Protein AF-A0A0M3J6G2-F1 (afdb_monomer)

Mean predicted aligned error: 13.39 Å

Nearest PDB structures (foldseek):
  7sa9-assembly2_B  TM=8.205E-01  e=1.537E-04  Homo sapiens
  8gkl-assembly1_E  TM=8.372E-01  e=4.557E-04  Homo sapiens
  1ivz-assembly1_A  TM=8.139E-01  e=1.351E-03  Mus musculus
  8vm1-assembly1_A  TM=7.868E-01  e=1.061E-03  Homo sapiens
  2e7v-assembly1_A  TM=7.324E-01  e=1.620E-03  Mus musculus

pLDDT: mean 90.16, std 10.72, range [36.59, 97.94]

InterPro domains:
  IPR000082 SEA domain [PS50024] (1-118)
  IPR000082 SEA domain [PS50024] (168-247)
  IPR000082 SEA domain [SM00200] (1-116)
  IPR057353 TNF receptor-like domain [PF25314] (136-169)

Organism: Anisakis simplex (NCBI:txid6269)

Radius of gyration: 29.31 Å; Cα contacts (8 Å, |Δi|>4): 351; chains: 1; bounding box: 79×37×76 Å

Solvent-accessible surface area (backbone atoms only — not comparable to full-atom values): 14529 Å² total; per-residue (Å²): 92,60,48,48,35,35,26,49,81,84,42,76,35,66,66,54,72,53,46,66,33,83,85,30,72,68,24,46,53,50,49,54,32,47,49,56,6,47,54,55,42,44,56,72,34,94,62,18,88,38,54,73,50,68,48,77,79,49,47,44,57,33,40,82,81,39,76,84,42,85,58,9,36,28,35,34,32,51,75,44,56,80,53,95,71,62,66,55,62,51,49,50,46,47,52,50,49,29,53,76,49,78,26,23,35,50,87,43,51,31,30,40,45,94,65,54,75,79,53,44,92,68,61,73,79,80,71,71,49,47,84,14,60,96,46,55,19,40,60,92,32,51,31,37,59,50,91,58,49,40,61,38,50,51,92,65,32,44,46,76,44,96,93,40,53,46,37,82,59,88,86,80,90,76,94,73,89,77,60,55,61,87,93,43,73,59,74,89,52,75,56,49,55,32,82,86,32,67,67,20,47,51,51,48,54,52,48,34,50,52,50,53,62,51,40,62,76,41,97,52,36,89,76,63,54,77,66,80,87,90,77,59,74,59,71,78,64,56,68,69,64,74,80,82,86,84,132

Secondary structure (DSSP, 8-state):
-EEEEEEETTEEPB--GGGG-TTSHHHHHHHHHHHHHHHHHHTTSTTGGGEEEEEEEEEE-GGGT-TT--SBEEEEEEEEESS---HHHHHHHHHHHHHHTTTB-TTSSEEE-TTGGGG-TT------SEEETTEEE-GGGT-EEETTTEEEPPTTEE-SSTTS--EE-----------EETTEEP---GGGG-TTSHHHHHHHHHHHHHHHHHHTTSTTTTT-----------HHHHTTTTT----

Structure (mmCIF, N/CA/C/O backbone):
data_AF-A0A0M3J6G2-F1
#
_entry.id   AF-A0A0M3J6G2-F1
#
loop_
_atom_site.group_PDB
_atom_site.id
_atom_site.type_symbol
_atom_site.label_atom_id
_atom_site.label_alt_id
_atom_site.label_comp_id
_atom_site.label_asym_id
_atom_site.label_entity_id
_atom_site.label_seq_id
_atom_site.pdbx_PDB_ins_code
_atom_site.Cartn_x
_atom_site.Cartn_y
_atom_site.Cartn_z
_atom_site.occupancy
_atom_site.B_iso_or_equiv
_atom_site.auth_seq_id
_atom_site.auth_comp_id
_atom_site.auth_asym_id
_atom_site.auth_atom_id
_atom_site.pdbx_PDB_model_num
ATOM 1 N N . LEU A 1 1 ? -8.692 5.862 11.253 1.00 93.19 1 LEU A N 1
ATOM 2 C CA . LEU A 1 1 ? -8.013 4.555 11.397 1.00 93.19 1 LEU A CA 1
ATOM 3 C C . LEU A 1 1 ? -8.588 3.581 10.372 1.00 93.19 1 LEU A C 1
ATOM 5 O O . LEU A 1 1 ? -9.702 3.807 9.916 1.00 93.19 1 LEU A O 1
ATOM 9 N N . GLU A 1 2 ? -7.837 2.558 9.967 1.00 95.69 2 GLU A N 1
ATOM 10 C CA . GLU A 1 2 ? -8.284 1.566 8.975 1.00 95.69 2 GLU A CA 1
ATOM 11 C C . GLU A 1 2 ? -8.228 0.174 9.597 1.00 95.69 2 GLU A C 1
ATOM 13 O O . GLU A 1 2 ? -7.202 -0.188 10.157 1.00 95.69 2 GLU A O 1
ATOM 18 N N . ILE A 1 3 ? -9.302 -0.610 9.512 1.00 97.25 3 ILE A N 1
ATOM 19 C CA . ILE A 1 3 ? -9.356 -1.975 10.053 1.00 97.25 3 ILE A CA 1
ATOM 20 C C . ILE A 1 3 ? -9.912 -2.907 8.982 1.00 97.25 3 ILE A C 1
ATOM 22 O O . ILE A 1 3 ? -10.940 -2.626 8.365 1.00 97.25 3 ILE A O 1
ATOM 26 N N . ARG A 1 4 ? -9.245 -4.045 8.772 1.00 97.88 4 ARG A N 1
ATOM 27 C CA . ARG A 1 4 ? -9.731 -5.095 7.875 1.00 97.88 4 ARG A CA 1
ATOM 28 C C . ARG A 1 4 ? -10.528 -6.136 8.652 1.00 97.88 4 ARG A C 1
ATOM 30 O O . ARG A 1 4 ? -9.978 -6.808 9.521 1.00 97.88 4 ARG A O 1
ATOM 37 N N . VAL A 1 5 ? -11.799 -6.301 8.302 1.00 97.94 5 VAL A N 1
ATOM 38 C CA . VAL A 1 5 ? -12.711 -7.287 8.900 1.00 97.94 5 VAL A CA 1
ATOM 39 C C . VAL A 1 5 ? -12.868 -8.463 7.942 1.00 97.94 5 VAL A C 1
ATOM 41 O O . VAL A 1 5 ? -13.243 -8.267 6.790 1.00 97.94 5 VAL A O 1
ATOM 44 N N . THR A 1 6 ? -12.566 -9.682 8.381 1.00 97.62 6 THR A N 1
ATOM 45 C CA . THR A 1 6 ? -12.545 -10.882 7.525 1.00 97.62 6 THR A CA 1
ATOM 46 C C . THR A 1 6 ? -13.783 -11.750 7.656 1.00 97.62 6 THR A C 1
ATOM 48 O O . THR A 1 6 ? -14.090 -12.495 6.726 1.00 97.62 6 THR A O 1
ATOM 51 N N . GLU A 1 7 ? -14.498 -11.666 8.777 1.00 97.19 7 GLU A N 1
ATOM 52 C CA . GLU A 1 7 ? -15.665 -12.509 9.043 1.00 97.19 7 GLU A CA 1
ATOM 53 C C . GLU A 1 7 ? -16.763 -11.747 9.786 1.00 97.19 7 GLU A C 1
ATOM 55 O O . GLU A 1 7 ? -16.478 -10.864 10.602 1.00 97.19 7 GLU A O 1
ATOM 60 N N . ARG A 1 8 ? -18.011 -12.155 9.547 1.00 95.50 8 ARG A N 1
ATOM 61 C CA . ARG A 1 8 ? -19.207 -11.747 10.291 1.00 95.50 8 ARG A CA 1
ATOM 62 C C . ARG A 1 8 ? -19.962 -13.001 10.704 1.00 95.50 8 ARG A C 1
ATOM 64 O O . ARG A 1 8 ? -20.299 -13.804 9.847 1.00 95.50 8 ARG A O 1
ATOM 71 N N . ASP A 1 9 ? -20.232 -13.159 12.000 1.00 90.88 9 ASP A N 1
ATOM 72 C CA . ASP A 1 9 ? -21.010 -14.294 12.526 1.00 90.88 9 ASP A CA 1
ATOM 73 C C . ASP A 1 9 ? -20.404 -15.681 12.172 1.00 90.88 9 ASP A C 1
ATOM 75 O O . ASP A 1 9 ? -21.089 -16.695 12.208 1.00 90.88 9 ASP A O 1
ATOM 79 N N . GLY A 1 10 ? -19.095 -15.734 11.883 1.00 89.31 10 GLY A N 1
ATOM 80 C CA . GLY A 1 10 ? -18.381 -16.942 11.442 1.00 89.31 10 GLY A CA 1
ATOM 81 C C . GLY A 1 10 ? -18.326 -17.124 9.921 1.00 89.31 10 GLY A C 1
ATOM 82 O O . GLY A 1 10 ? -17.514 -17.910 9.433 1.00 89.31 10 GLY A O 1
ATOM 83 N N . ASP A 1 11 ? -19.110 -16.353 9.168 1.00 94.06 11 ASP A N 1
ATOM 84 C CA . ASP A 1 11 ? -19.088 -16.362 7.711 1.00 94.06 11 ASP A CA 1
ATOM 85 C C . ASP A 1 11 ? -18.004 -15.436 7.169 1.00 94.06 11 ASP A C 1
ATOM 87 O O . ASP A 1 11 ? -17.817 -14.304 7.625 1.00 94.06 11 ASP A O 1
ATOM 91 N N . LYS A 1 12 ? -17.295 -15.910 6.144 1.00 95.69 12 LYS A N 1
ATOM 92 C CA . LYS A 1 12 ? -16.250 -15.135 5.472 1.00 95.69 12 LYS A CA 1
ATOM 93 C C . LYS A 1 12 ? -16.866 -13.970 4.709 1.00 95.69 12 LYS A C 1
ATOM 95 O O . LYS A 1 12 ? -17.768 -14.154 3.896 1.00 95.69 12 LYS A O 1
ATOM 100 N N . LEU A 1 13 ? -16.310 -12.784 4.915 1.00 95.88 13 LEU A N 1
ATOM 101 C CA . LEU A 1 13 ? -16.694 -11.592 4.176 1.00 95.88 13 LEU A CA 1
ATOM 102 C C . LEU A 1 13 ? -15.900 -11.495 2.874 1.00 95.88 13 LEU A C 1
ATOM 104 O O . LEU A 1 13 ? -14.684 -11.702 2.840 1.00 95.88 13 LEU A O 1
ATOM 108 N N . ILE A 1 14 ? -16.596 -11.136 1.802 1.00 93.81 14 ILE A N 1
ATOM 109 C CA . ILE A 1 14 ? -16.014 -10.797 0.506 1.00 93.81 14 ILE A CA 1
ATOM 110 C C . ILE A 1 14 ? -16.595 -9.446 0.112 1.00 93.81 14 ILE A C 1
ATOM 112 O O . ILE A 1 14 ? -17.809 -9.251 0.169 1.00 93.81 14 ILE A O 1
ATOM 116 N N . TYR A 1 15 ? -15.729 -8.512 -0.271 1.00 94.19 15 TYR A N 1
ATOM 117 C CA . TYR A 1 15 ? -16.178 -7.208 -0.736 1.00 94.19 15 TYR A CA 1
ATOM 118 C C . TYR A 1 15 ? -17.066 -7.327 -1.983 1.00 94.19 15 TYR A C 1
ATOM 120 O O . TYR A 1 15 ? -16.746 -8.048 -2.930 1.00 94.19 15 TYR A O 1
ATOM 128 N N . SER A 1 16 ? -18.146 -6.554 -1.998 1.00 92.75 16 SER A N 1
ATOM 129 C CA . SER A 1 16 ? -19.057 -6.362 -3.123 1.00 92.75 16 SER A CA 1
ATOM 130 C C . SER A 1 16 ? -19.571 -4.918 -3.121 1.00 92.75 16 SER A C 1
ATOM 132 O O . SER A 1 16 ? -19.384 -4.182 -2.147 1.00 92.75 16 SER A O 1
ATOM 134 N N . SER A 1 17 ? -20.242 -4.507 -4.200 1.00 88.81 17 SER A N 1
ATOM 135 C CA . SER A 1 17 ? -20.830 -3.166 -4.321 1.00 88.81 17 SER A CA 1
ATOM 136 C C . SER A 1 17 ? -21.877 -2.852 -3.247 1.00 88.81 17 SER A C 1
ATOM 138 O O . SER A 1 17 ? -22.081 -1.679 -2.942 1.00 88.81 17 SER A O 1
ATOM 140 N N . ASP A 1 18 ? -22.489 -3.866 -2.625 1.00 90.38 18 ASP A N 1
ATOM 141 C CA . ASP A 1 18 ? -23.419 -3.682 -1.501 1.00 90.38 18 ASP A CA 1
ATOM 142 C C . ASP A 1 18 ? -22.764 -2.949 -0.328 1.00 90.38 18 ASP A C 1
ATOM 144 O O . ASP A 1 18 ? -23.422 -2.160 0.345 1.00 90.38 18 ASP A O 1
ATOM 148 N N . TYR A 1 19 ? -21.468 -3.169 -0.093 1.00 91.25 19 TYR A N 1
ATOM 149 C CA . TYR A 1 19 ? -20.713 -2.486 0.958 1.00 91.25 19 TYR A CA 1
ATOM 150 C C . TYR A 1 19 ? -20.196 -1.106 0.527 1.00 91.25 19 TYR A C 1
ATOM 152 O O . TYR A 1 19 ? -19.647 -0.378 1.344 1.00 91.25 19 TYR A O 1
ATOM 160 N N . GLY A 1 20 ? -20.362 -0.727 -0.741 1.00 84.69 20 GLY A N 1
ATOM 161 C CA . GLY A 1 20 ? -20.088 0.630 -1.220 1.00 84.69 20 GLY A CA 1
ATOM 162 C C . GLY A 1 20 ? -21.295 1.568 -1.124 1.00 84.69 20 GLY A C 1
ATOM 163 O O . GLY A 1 20 ? -21.151 2.760 -1.379 1.00 84.69 20 GLY A O 1
ATOM 164 N N . SER A 1 21 ? -22.479 1.047 -0.782 1.00 88.38 21 SER A N 1
ATOM 165 C CA . SER A 1 21 ? -23.733 1.802 -0.754 1.00 88.38 21 SER A CA 1
ATOM 166 C C . SER A 1 21 ? -24.253 1.955 0.680 1.00 88.38 21 SER A C 1
ATOM 168 O O . SER A 1 21 ? -24.691 0.959 1.261 1.00 88.38 21 SER A O 1
ATOM 170 N N . PRO A 1 22 ? -24.288 3.180 1.244 1.00 88.56 22 PRO A N 1
ATOM 171 C CA . PRO A 1 22 ? -24.757 3.419 2.612 1.00 88.56 22 PRO A CA 1
ATOM 172 C C . PRO A 1 22 ? -26.195 2.975 2.901 1.00 88.56 22 PRO A C 1
ATOM 174 O O . PRO A 1 22 ? -26.559 2.745 4.049 1.00 88.56 22 PRO A O 1
ATOM 177 N N . ASN A 1 23 ? -27.010 2.834 1.853 1.00 89.81 23 ASN A N 1
ATOM 178 C CA . ASN A 1 23 ? -28.415 2.442 1.953 1.00 89.81 23 ASN A CA 1
ATOM 179 C C . ASN A 1 23 ? -28.627 0.922 1.860 1.00 89.81 23 ASN A C 1
ATOM 181 O O . ASN A 1 23 ? -29.765 0.460 1.935 1.00 89.81 23 ASN A O 1
ATOM 185 N N . SER A 1 24 ? -27.569 0.133 1.640 1.00 94.06 24 SER A N 1
ATOM 186 C CA . SER A 1 24 ? -27.699 -1.321 1.551 1.00 94.06 24 SER A CA 1
ATOM 187 C C . SER A 1 24 ? -27.852 -1.932 2.951 1.00 94.06 24 SER A C 1
ATOM 189 O O . SER A 1 24 ? -27.119 -1.549 3.869 1.00 94.06 24 SER A O 1
ATOM 191 N N . PRO A 1 25 ? -28.741 -2.927 3.139 1.00 94.31 25 PRO A N 1
ATOM 192 C CA . PRO A 1 25 ? -28.883 -3.609 4.426 1.00 94.31 25 PRO A CA 1
ATOM 193 C C . PRO A 1 25 ? -27.568 -4.216 4.933 1.00 94.31 25 PRO A C 1
ATOM 195 O O . PRO A 1 25 ? -27.288 -4.183 6.128 1.00 94.31 25 PRO A O 1
ATOM 198 N N . ASN A 1 26 ? -26.735 -4.729 4.020 1.00 93.06 26 ASN A N 1
ATOM 199 C CA . ASN A 1 26 ? -25.431 -5.304 4.349 1.00 93.06 26 ASN A CA 1
ATOM 200 C C . ASN A 1 26 ? -24.444 -4.251 4.865 1.00 93.06 26 ASN A C 1
ATOM 202 O O . ASN A 1 26 ? -23.674 -4.538 5.781 1.00 93.06 26 ASN A O 1
ATOM 206 N N . TYR A 1 27 ? -24.466 -3.047 4.289 1.00 95.12 27 TYR A N 1
ATOM 207 C CA . TYR A 1 27 ? -23.651 -1.934 4.763 1.00 95.12 27 TYR A CA 1
ATOM 208 C C . TYR A 1 27 ? -24.094 -1.496 6.158 1.00 95.12 27 TYR A C 1
ATOM 210 O O . TYR A 1 27 ? -23.270 -1.447 7.066 1.00 95.12 27 TYR A O 1
ATOM 218 N N . VAL A 1 28 ? -25.394 -1.237 6.336 1.00 95.94 28 VAL A N 1
ATOM 219 C CA . VAL A 1 28 ? -25.959 -0.753 7.604 1.00 95.94 28 VAL A CA 1
ATOM 220 C C . VAL A 1 28 ? -25.667 -1.728 8.748 1.00 95.94 28 VAL A C 1
ATOM 222 O O . VAL A 1 28 ? -25.195 -1.304 9.799 1.00 95.94 28 VAL A O 1
ATOM 225 N N . ASP A 1 29 ? -25.869 -3.032 8.529 1.00 94.81 29 ASP A N 1
ATOM 226 C CA . ASP A 1 29 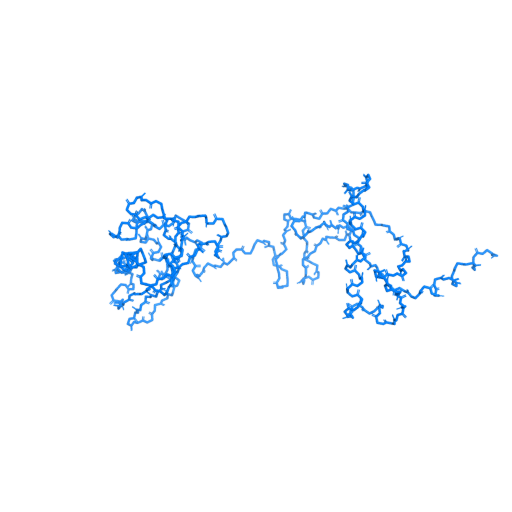? -25.583 -4.072 9.527 1.00 94.81 29 ASP A CA 1
ATOM 227 C C . ASP A 1 29 ? -24.092 -4.140 9.902 1.00 94.81 29 ASP A C 1
ATOM 229 O O . ASP A 1 29 ? -23.746 -4.185 11.084 1.00 94.81 29 ASP A O 1
ATOM 233 N N . ILE A 1 30 ? -23.189 -4.116 8.913 1.00 96.19 30 ILE A N 1
ATOM 234 C CA . ILE A 1 30 ? -21.746 -4.128 9.187 1.00 96.19 30 ILE A CA 1
ATOM 235 C C . ILE A 1 30 ? -21.319 -2.868 9.933 1.00 96.19 30 ILE A C 1
ATOM 237 O O . ILE A 1 30 ? -20.527 -2.979 10.867 1.00 96.19 30 ILE A O 1
ATOM 241 N N . VAL A 1 31 ? -21.822 -1.694 9.550 1.00 96.88 31 VAL A N 1
ATOM 242 C CA . VAL A 1 31 ? -21.483 -0.432 10.215 1.00 96.88 31 VAL A CA 1
ATOM 243 C C . VAL A 1 31 ? -21.960 -0.438 11.663 1.00 96.88 31 VAL A C 1
ATOM 245 O O . VAL A 1 31 ? -21.157 -0.143 12.542 1.00 96.88 31 VAL A O 1
ATOM 248 N N . ASP A 1 32 ? -23.201 -0.840 11.945 1.00 96.50 32 ASP A N 1
ATOM 249 C CA . ASP A 1 32 ? -23.718 -0.910 13.320 1.00 96.50 32 ASP A CA 1
ATOM 250 C C . ASP A 1 32 ? -22.873 -1.843 14.205 1.00 96.50 32 ASP A C 1
ATOM 252 O O . ASP A 1 32 ? -22.371 -1.442 15.263 1.00 96.50 32 ASP A O 1
ATOM 256 N N . LYS A 1 33 ? -22.612 -3.068 13.723 1.00 97.31 33 LYS A N 1
ATOM 257 C CA . LYS A 1 33 ? -21.753 -4.040 14.415 1.00 97.31 33 LYS A CA 1
ATOM 258 C C . LYS A 1 33 ? -20.342 -3.492 14.616 1.00 97.31 33 LYS A C 1
ATOM 260 O O . LYS A 1 33 ? -19.793 -3.606 15.713 1.00 97.31 33 LYS A O 1
ATOM 265 N N . PHE A 1 34 ? -19.756 -2.895 13.580 1.00 97.88 34 PHE A N 1
ATOM 266 C CA . PHE A 1 34 ? -18.404 -2.354 13.627 1.00 97.88 34 PHE A CA 1
ATOM 267 C C . PHE A 1 34 ? -18.288 -1.240 14.661 1.00 97.88 34 PHE A C 1
ATOM 269 O O . PHE A 1 34 ? -17.411 -1.316 15.517 1.00 97.88 34 PHE A O 1
ATOM 276 N N . LYS A 1 35 ? -19.197 -0.261 14.632 1.00 97.50 35 LYS A N 1
ATOM 277 C CA . LYS A 1 35 ? -19.222 0.864 15.574 1.00 97.50 35 LYS A CA 1
ATOM 278 C C . LYS A 1 35 ? -19.360 0.384 17.013 1.00 97.50 35 LYS A C 1
ATOM 280 O O . LYS A 1 35 ? -18.542 0.709 17.871 1.00 97.50 35 LYS A O 1
ATOM 285 N N . LYS A 1 36 ? -20.321 -0.511 17.269 1.00 96.69 36 LYS A N 1
ATOM 286 C CA . LYS A 1 36 ? -20.503 -1.118 18.594 1.00 96.69 36 LYS A CA 1
ATOM 287 C C . LYS A 1 36 ? -19.234 -1.824 19.082 1.00 96.69 36 LYS A C 1
ATOM 289 O O . LYS A 1 36 ? -18.792 -1.594 20.206 1.00 96.69 36 LYS A O 1
ATOM 294 N N . GLY A 1 37 ? -18.646 -2.674 18.242 1.00 97.00 37 GLY A N 1
ATOM 295 C CA . GLY A 1 37 ? -17.443 -3.428 18.585 1.00 97.00 37 GLY A CA 1
ATOM 296 C C . GLY A 1 37 ? -16.220 -2.539 18.803 1.00 97.00 37 GLY A C 1
ATOM 297 O O . GLY A 1 37 ? -15.483 -2.730 19.769 1.00 97.00 37 GLY A O 1
ATOM 298 N N . LEU A 1 38 ? -16.017 -1.552 17.930 1.00 97.38 38 LEU A N 1
ATOM 299 C CA . LEU A 1 38 ? -14.911 -0.607 18.017 1.00 97.38 38 LEU A CA 1
ATOM 300 C C . LEU A 1 38 ? -15.029 0.250 19.280 1.00 97.38 38 LEU A C 1
ATOM 302 O O . LEU A 1 38 ? -14.080 0.303 20.061 1.00 97.38 38 LEU A O 1
ATOM 306 N N . GLY A 1 39 ? -16.197 0.843 19.536 1.00 96.88 39 GLY A N 1
ATOM 307 C CA . GLY A 1 39 ? -16.438 1.646 20.731 1.00 96.88 39 GLY A CA 1
ATOM 308 C C . GLY A 1 39 ? -16.249 0.861 22.036 1.00 96.88 39 GLY A C 1
ATOM 309 O O . GLY A 1 39 ? -15.728 1.400 23.013 1.00 96.88 39 GLY A O 1
ATOM 310 N N . GLU A 1 40 ? -16.609 -0.427 22.072 1.00 96.38 40 GLU A N 1
ATOM 311 C CA . GLU A 1 40 ? -16.342 -1.311 23.218 1.00 96.38 40 GLU A CA 1
ATOM 312 C C . GLU A 1 40 ? -14.847 -1.537 23.473 1.00 96.38 40 GLU A C 1
ATOM 314 O O . GLU A 1 40 ? -14.436 -1.613 24.633 1.00 96.38 40 GLU A O 1
ATOM 319 N N . LEU A 1 41 ? -14.039 -1.668 22.418 1.00 96.69 41 LEU A N 1
ATOM 320 C CA . LEU A 1 41 ? -12.594 -1.845 22.554 1.00 96.69 41 LEU A CA 1
ATOM 321 C C . LEU A 1 41 ? -11.884 -0.532 22.886 1.00 96.69 41 LEU A C 1
ATOM 323 O O . LEU A 1 41 ? -11.009 -0.534 23.746 1.00 96.69 41 LEU A O 1
ATOM 327 N N . ILE A 1 42 ? -12.292 0.592 22.288 1.00 96.62 42 ILE A N 1
ATOM 328 C CA . ILE A 1 42 ? -11.729 1.915 22.604 1.00 96.62 42 ILE A CA 1
ATOM 329 C C . ILE A 1 42 ? -11.947 2.256 24.080 1.00 96.62 42 ILE A C 1
ATOM 331 O O . ILE A 1 42 ? -11.042 2.747 24.742 1.00 96.62 42 ILE A O 1
ATOM 335 N N . LYS A 1 43 ? -13.109 1.932 24.653 1.00 95.88 43 LYS A N 1
ATOM 336 C CA . LYS A 1 43 ? -13.368 2.150 26.088 1.00 95.88 43 LYS A CA 1
ATOM 337 C C . LYS A 1 43 ? -12.433 1.366 27.022 1.00 95.88 43 LYS A C 1
ATOM 339 O O . LYS A 1 43 ? -12.404 1.667 28.211 1.00 95.88 43 LYS A O 1
ATOM 344 N N . LYS A 1 44 ? -11.696 0.373 26.511 1.00 95.19 44 LYS A N 1
ATOM 345 C CA . LYS A 1 44 ? -10.711 -0.428 27.260 1.00 95.19 44 LYS A CA 1
ATOM 346 C C . LYS A 1 44 ? -9.272 0.072 27.099 1.00 95.19 44 LYS A C 1
ATOM 348 O O . LYS A 1 44 ? -8.382 -0.489 27.730 1.00 95.19 44 LYS A O 1
ATOM 353 N N . THR A 1 45 ? -9.036 1.086 26.269 1.00 95.25 45 THR A N 1
ATOM 354 C CA . THR A 1 45 ? -7.724 1.731 26.128 1.00 95.25 45 THR A CA 1
ATOM 355 C C . THR A 1 45 ? -7.553 2.828 27.179 1.00 95.25 45 THR A C 1
ATOM 357 O O . THR A 1 45 ? -8.520 3.267 27.811 1.00 95.25 45 THR A O 1
ATOM 360 N N . THR A 1 46 ? -6.329 3.318 27.354 1.00 95.12 46 THR A N 1
ATOM 361 C CA . THR A 1 46 ? -6.022 4.457 28.233 1.00 95.12 46 THR A CA 1
ATOM 362 C C . THR A 1 46 ? -6.760 5.728 27.807 1.00 95.12 46 THR A C 1
ATOM 364 O O . THR A 1 46 ? -7.123 6.549 28.647 1.00 95.12 46 THR A O 1
ATOM 367 N N . SER A 1 47 ? -7.064 5.854 26.512 1.00 94.50 47 SER A N 1
ATOM 368 C CA . SER A 1 47 ? -7.828 6.965 25.926 1.00 94.50 47 SER A CA 1
ATOM 369 C C . SER A 1 47 ? -9.351 6.810 26.059 1.00 94.50 47 SER A C 1
ATOM 371 O O . SER A 1 47 ? -10.097 7.745 25.756 1.00 94.50 47 SER A O 1
ATOM 373 N N . GLY A 1 48 ? -9.832 5.659 26.542 1.00 95.06 48 GLY A N 1
ATOM 374 C CA . GLY A 1 48 ? -11.252 5.348 26.720 1.00 95.06 48 GLY A CA 1
ATOM 375 C C . GLY A 1 48 ? -12.061 6.397 27.503 1.00 95.06 48 GLY A C 1
ATOM 376 O O . GLY A 1 48 ? -13.150 6.749 27.050 1.00 95.06 48 GLY A O 1
ATOM 377 N N . PRO A 1 49 ? -11.565 6.965 28.622 1.00 96.25 49 PRO A N 1
ATOM 378 C CA . PRO A 1 49 ? -12.274 8.014 29.364 1.00 96.25 49 PRO A CA 1
ATOM 379 C C . 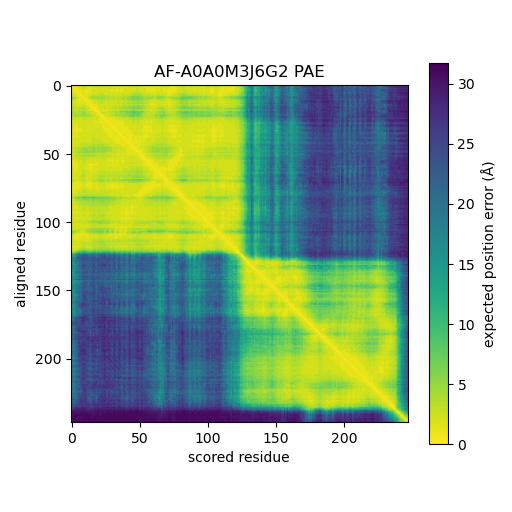PRO A 1 49 ? -12.519 9.310 28.571 1.00 96.25 49 PRO A C 1
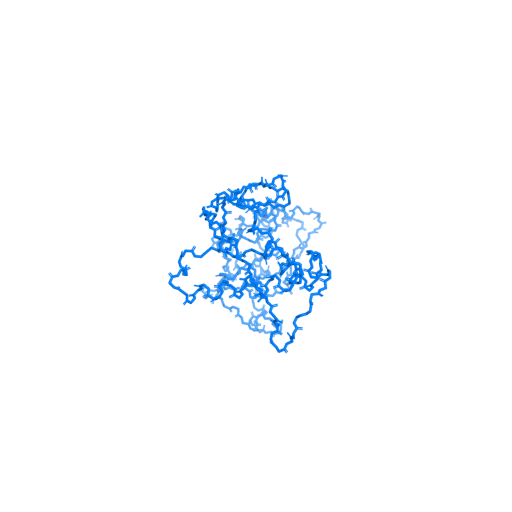ATOM 381 O O . PRO A 1 49 ? -13.479 10.032 28.851 1.00 96.25 49 PRO A O 1
ATOM 384 N N . SER A 1 50 ? -11.673 9.607 27.581 1.00 96.38 50 SER A N 1
ATOM 385 C CA . SER A 1 50 ? -11.813 10.777 26.707 1.00 96.38 50 SER A CA 1
ATOM 386 C C . SER A 1 50 ? -12.627 10.490 25.447 1.00 96.38 50 SER A C 1
ATOM 388 O O . SER A 1 50 ? -12.939 11.431 24.724 1.00 96.38 50 SER A O 1
ATOM 390 N N . PHE A 1 51 ? -12.980 9.234 25.168 1.00 97.19 51 PHE A N 1
ATOM 391 C CA . PHE A 1 51 ? -13.697 8.840 23.958 1.00 97.19 51 PHE A CA 1
ATOM 392 C C . PHE A 1 51 ? -15.117 9.427 23.904 1.00 97.19 51 PHE A C 1
ATOM 394 O O . PHE A 1 51 ? -15.860 9.394 24.888 1.00 97.19 51 PHE A O 1
ATOM 401 N N . VAL A 1 52 ? -15.492 9.970 22.745 1.00 96.62 52 VAL A N 1
ATOM 402 C CA . VAL A 1 52 ? -16.782 10.634 22.503 1.00 96.62 52 VAL A CA 1
ATOM 403 C C . VAL A 1 52 ? -17.649 9.806 21.567 1.00 96.62 52 VAL A C 1
ATOM 405 O O . VAL A 1 52 ? -18.762 9.433 21.934 1.00 96.62 52 VAL A O 1
ATOM 408 N N . ALA A 1 53 ? -17.149 9.539 20.364 1.00 95.88 53 ALA A N 1
ATOM 409 C CA . ALA A 1 53 ? -17.890 8.862 19.314 1.00 95.88 53 ALA A CA 1
ATOM 410 C C . ALA A 1 53 ? -16.933 8.223 18.310 1.00 95.88 53 ALA A C 1
ATOM 412 O O . ALA A 1 53 ? -15.797 8.663 18.148 1.00 95.88 53 ALA A O 1
ATOM 413 N N . ASP A 1 54 ? -17.417 7.200 17.622 1.00 96.25 54 ASP A N 1
ATOM 414 C CA . ASP A 1 54 ? -16.784 6.627 16.444 1.00 96.25 54 ASP A CA 1
ATOM 415 C C . ASP A 1 54 ? -17.738 6.715 15.252 1.00 96.25 54 ASP A C 1
ATOM 417 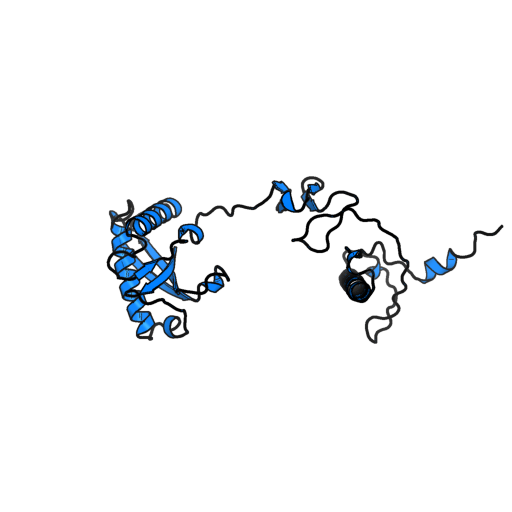O O . ASP A 1 54 ? -18.966 6.791 15.408 1.00 96.25 54 ASP A O 1
ATOM 421 N N . ASP A 1 55 ? -17.166 6.715 14.053 1.00 96.75 55 ASP A N 1
ATOM 422 C CA . ASP A 1 55 ? -17.950 6.612 12.833 1.00 96.75 55 ASP A CA 1
ATOM 423 C C . ASP A 1 55 ? -17.224 5.856 11.725 1.00 96.75 55 ASP A C 1
ATOM 425 O O . ASP A 1 55 ? -15.997 5.748 11.721 1.00 96.75 55 ASP A O 1
ATOM 429 N N . VAL A 1 56 ? -17.995 5.320 10.778 1.00 97.00 56 VAL A N 1
ATOM 430 C CA . VAL A 1 56 ? -17.460 4.662 9.582 1.00 97.00 56 VAL A CA 1
ATOM 431 C C . VAL A 1 56 ? -17.544 5.632 8.411 1.00 97.00 56 VAL A C 1
ATOM 433 O O . VAL A 1 56 ? -18.629 5.987 7.967 1.00 97.00 56 VAL A O 1
ATOM 436 N N . ASN A 1 57 ? -16.388 6.010 7.868 1.00 96.00 57 ASN A N 1
ATOM 437 C CA . ASN A 1 57 ? -16.301 6.916 6.725 1.00 96.00 57 ASN A CA 1
ATOM 438 C C . ASN A 1 57 ? -16.669 6.204 5.421 1.00 96.00 57 ASN A C 1
ATOM 440 O O . ASN A 1 57 ? -17.419 6.726 4.602 1.00 96.00 57 ASN A O 1
ATOM 444 N N . TYR A 1 58 ? -16.101 5.016 5.203 1.00 95.12 58 TYR A N 1
ATOM 445 C CA . TYR A 1 58 ? -16.386 4.181 4.038 1.00 95.12 58 TYR A CA 1
ATOM 446 C C . TYR A 1 58 ? -15.912 2.742 4.251 1.00 95.12 58 TYR A C 1
ATOM 448 O O . TYR A 1 58 ? -15.060 2.455 5.096 1.00 95.12 58 TYR A O 1
ATOM 456 N N . ILE A 1 59 ? -16.439 1.840 3.422 1.00 96.88 59 ILE A N 1
ATOM 457 C CA . ILE A 1 59 ? -15.994 0.451 3.312 1.00 96.88 59 ILE A CA 1
ATOM 458 C C . ILE A 1 59 ? -15.548 0.208 1.871 1.00 96.88 59 ILE A C 1
ATOM 460 O O . ILE A 1 59 ? -16.232 0.583 0.920 1.00 96.88 59 ILE A O 1
ATOM 464 N N . THR A 1 60 ? -14.388 -0.417 1.698 1.00 95.38 60 THR A N 1
ATOM 465 C CA . THR A 1 60 ? -13.793 -0.643 0.378 1.00 95.38 60 THR A CA 1
ATOM 466 C C . THR A 1 60 ? -13.105 -2.002 0.274 1.00 95.38 60 THR A C 1
ATOM 468 O O . THR A 1 60 ? -12.975 -2.746 1.252 1.00 95.38 60 THR A O 1
ATOM 471 N N . ASN A 1 61 ? -12.685 -2.347 -0.940 1.00 95.62 61 ASN A N 1
ATOM 472 C CA . ASN A 1 61 ? -12.000 -3.594 -1.236 1.00 95.62 61 ASN A CA 1
ATOM 473 C C . ASN A 1 61 ? -10.589 -3.594 -0.612 1.00 95.62 61 ASN A C 1
ATOM 475 O O . ASN A 1 61 ? -9.790 -2.728 -0.962 1.00 95.62 61 ASN A O 1
ATOM 479 N N . PRO A 1 62 ? -10.217 -4.577 0.230 1.00 95.88 62 PRO A N 1
ATOM 480 C CA . PRO A 1 62 ? -8.875 -4.663 0.816 1.00 95.88 62 PRO A CA 1
ATOM 481 C C . PRO A 1 62 ? -7.722 -4.660 -0.197 1.00 95.88 62 PRO A C 1
ATOM 483 O O . PRO A 1 62 ? -6.626 -4.194 0.123 1.00 95.88 62 PRO A O 1
ATOM 486 N N . LYS A 1 63 ? -7.973 -5.105 -1.436 1.00 92.62 63 LYS A N 1
ATOM 487 C CA . LYS A 1 63 ? -6.975 -5.123 -2.512 1.00 92.62 63 LYS A CA 1
ATOM 488 C C . LYS A 1 63 ? -6.419 -3.751 -2.872 1.00 92.62 63 LYS A C 1
ATOM 490 O O . LYS A 1 63 ? -5.323 -3.695 -3.420 1.00 92.62 63 LYS A O 1
ATOM 495 N N . ILE A 1 64 ? -7.127 -2.661 -2.555 1.00 88.69 64 ILE A N 1
ATOM 496 C CA . ILE A 1 64 ? -6.600 -1.307 -2.787 1.00 88.69 64 ILE A CA 1
ATOM 497 C C . ILE A 1 64 ? -5.388 -1.002 -1.902 1.00 88.69 64 ILE A C 1
ATOM 499 O O . ILE A 1 64 ? -4.563 -0.171 -2.261 1.00 88.69 64 ILE A O 1
ATOM 503 N N . LYS A 1 65 ? -5.304 -1.650 -0.732 1.00 88.19 65 LYS A N 1
ATOM 504 C CA . LYS A 1 65 ? -4.233 -1.444 0.245 1.00 88.19 65 LYS A CA 1
ATOM 505 C C . LYS A 1 65 ? -3.132 -2.481 0.074 1.00 88.19 65 LYS A C 1
ATOM 507 O O . LYS A 1 65 ? -1.956 -2.145 0.131 1.00 88.19 65 LYS A O 1
ATOM 512 N N . ASN A 1 66 ? -3.515 -3.735 -0.147 1.00 88.56 66 ASN A N 1
ATOM 513 C CA . ASN A 1 66 ? -2.591 -4.828 -0.407 1.00 88.56 66 ASN A CA 1
ATOM 514 C C . ASN A 1 66 ? -3.249 -5.816 -1.377 1.00 88.56 66 ASN A C 1
ATOM 516 O O . ASN A 1 66 ? -4.245 -6.454 -1.039 1.00 88.56 66 ASN A O 1
ATOM 520 N N . SER A 1 67 ? -2.680 -5.967 -2.575 1.00 89.69 67 SER A N 1
ATOM 521 C CA . SER A 1 67 ? -3.234 -6.797 -3.657 1.00 89.69 67 SER A CA 1
ATOM 522 C C . SER A 1 67 ? -3.402 -8.277 -3.289 1.00 89.69 67 SER A C 1
ATOM 524 O O . SER A 1 67 ? -4.214 -8.971 -3.905 1.00 89.69 67 SER A O 1
ATOM 526 N N . THR A 1 68 ? -2.679 -8.751 -2.269 1.00 92.06 68 THR A N 1
ATOM 527 C CA . THR A 1 68 ? -2.774 -10.124 -1.748 1.00 92.06 68 THR A CA 1
ATOM 528 C C . THR A 1 68 ? -3.986 -10.349 -0.841 1.00 92.06 68 THR A C 1
ATOM 530 O O . THR A 1 68 ? -4.363 -11.493 -0.596 1.00 92.06 68 THR A O 1
ATOM 533 N N . TRP A 1 69 ? -4.639 -9.286 -0.360 1.00 93.75 69 TRP A N 1
ATOM 534 C CA . TRP A 1 69 ? -5.824 -9.388 0.488 1.00 93.75 69 TRP A CA 1
ATOM 535 C C . TRP A 1 69 ? -7.073 -9.695 -0.340 1.00 93.75 69 TRP A C 1
ATOM 537 O O . TRP A 1 69 ? -7.806 -8.811 -0.773 1.00 93.75 69 TRP A O 1
ATOM 547 N N . ASP A 1 70 ? -7.327 -10.984 -0.549 1.00 91.88 70 ASP A N 1
ATOM 548 C CA . ASP A 1 70 ? -8.439 -11.510 -1.345 1.00 91.88 70 ASP A CA 1
ATOM 549 C C . ASP A 1 70 ? -9.788 -11.578 -0.608 1.00 91.88 70 ASP A C 1
ATOM 551 O O . ASP A 1 70 ? -10.815 -11.834 -1.237 1.00 91.88 70 ASP A O 1
ATOM 555 N N . LYS A 1 71 ? -9.790 -11.351 0.709 1.00 92.38 71 LYS A N 1
ATOM 556 C CA . LYS A 1 71 ? -10.945 -11.510 1.603 1.00 92.38 71 LYS A CA 1
ATOM 557 C C . LYS A 1 71 ? -11.097 -10.333 2.555 1.00 92.38 71 LYS A C 1
ATOM 559 O O . LYS A 1 71 ? -10.120 -9.668 2.921 1.00 92.38 71 LYS A O 1
ATOM 564 N N . GLY A 1 72 ? -12.327 -10.181 3.028 1.00 96.12 72 GLY A N 1
ATOM 565 C CA . GLY A 1 72 ? -12.731 -9.198 4.013 1.00 96.12 72 GLY A CA 1
ATOM 566 C C . GLY A 1 72 ? -13.186 -7.873 3.416 1.00 96.12 72 GLY A C 1
ATOM 567 O O . GLY A 1 72 ? -13.289 -7.698 2.201 1.00 96.12 72 GLY A O 1
ATOM 568 N N . LEU A 1 73 ? -13.445 -6.939 4.320 1.00 97.75 73 LEU A N 1
ATOM 569 C CA . LEU A 1 73 ? -13.833 -5.560 4.069 1.00 97.75 73 LEU A CA 1
ATOM 570 C C . LEU A 1 73 ? -12.787 -4.651 4.715 1.00 97.75 73 LEU A C 1
ATOM 572 O O . LEU A 1 73 ? -12.436 -4.859 5.878 1.00 97.75 73 LEU A O 1
ATOM 576 N N . LEU A 1 74 ? -12.279 -3.660 3.982 1.00 97.62 74 LEU A N 1
ATOM 577 C CA . LEU A 1 74 ? -11.417 -2.628 4.554 1.00 97.62 74 LEU A CA 1
ATOM 578 C C . LEU A 1 74 ? -12.302 -1.465 5.001 1.00 97.62 74 LEU A C 1
ATOM 580 O O . LEU A 1 74 ? -12.894 -0.781 4.166 1.00 97.62 74 LEU A O 1
ATOM 584 N N . VAL A 1 75 ? -12.415 -1.280 6.313 1.00 97.88 75 VAL A N 1
ATOM 585 C CA . VAL A 1 75 ? -13.263 -0.263 6.937 1.00 97.88 75 VAL A CA 1
ATOM 586 C C . VAL A 1 75 ? -12.396 0.921 7.340 1.00 97.88 75 VAL A C 1
ATOM 588 O O . VAL A 1 75 ? -11.450 0.772 8.117 1.00 97.88 75 VAL A O 1
ATOM 591 N N . ASN A 1 76 ? -12.722 2.100 6.821 1.00 97.25 76 ASN A N 1
ATOM 592 C CA . ASN A 1 76 ? -12.118 3.357 7.237 1.00 97.25 76 ASN A CA 1
ATOM 593 C C . ASN A 1 76 ? -13.040 4.039 8.252 1.00 97.25 76 ASN A C 1
ATOM 595 O O . ASN A 1 76 ? -14.221 4.235 7.974 1.00 97.25 76 ASN A O 1
ATOM 599 N N . ALA A 1 77 ? -12.504 4.389 9.419 1.00 97.00 77 ALA A N 1
ATOM 600 C CA . ALA A 1 77 ? -13.284 4.894 10.544 1.00 97.00 77 ALA A CA 1
ATOM 601 C C . ALA A 1 77 ? -12.598 6.059 11.269 1.00 97.00 77 ALA A C 1
ATOM 603 O O . ALA A 1 77 ? -11.369 6.204 11.226 1.00 97.00 77 ALA A O 1
ATOM 604 N N . THR A 1 78 ? -13.380 6.870 11.973 1.00 96.38 78 THR A N 1
ATOM 605 C CA . THR A 1 78 ? -12.915 7.900 12.910 1.00 96.38 78 THR A CA 1
ATOM 606 C C . THR A 1 78 ? -13.221 7.509 14.352 1.00 96.38 78 THR A C 1
ATOM 608 O O . THR A 1 78 ? -14.087 6.681 14.622 1.00 96.38 78 THR A O 1
ATOM 611 N N . ALA A 1 79 ? -12.463 8.094 15.276 1.00 96.38 79 ALA A N 1
ATOM 612 C CA . ALA A 1 79 ? -12.721 8.039 16.705 1.00 96.38 79 ALA A CA 1
ATOM 613 C C . ALA A 1 79 ? -12.390 9.417 17.283 1.00 96.38 79 ALA A C 1
ATOM 615 O O . ALA A 1 79 ? -11.261 9.890 17.137 1.00 96.38 79 ALA A O 1
ATOM 616 N N . ASP A 1 80 ? -13.380 10.046 17.903 1.00 96.06 80 ASP A N 1
ATOM 617 C CA . ASP A 1 80 ? -13.297 11.393 18.448 1.00 96.06 80 ASP A CA 1
ATOM 618 C C . ASP A 1 80 ? -13.060 11.344 19.957 1.00 96.06 80 ASP A C 1
ATOM 620 O O . ASP A 1 80 ? -13.682 10.562 20.683 1.00 96.06 80 ASP A O 1
ATOM 624 N N . PHE A 1 81 ? -12.170 12.212 20.438 1.00 97.19 81 PHE A N 1
ATOM 625 C CA . PHE A 1 81 ? -11.766 12.283 21.840 1.00 97.19 81 PHE A CA 1
ATOM 626 C C . PHE A 1 81 ? -11.850 13.723 22.358 1.00 97.19 81 PHE A C 1
ATOM 628 O O . PHE A 1 81 ? -11.594 14.677 21.628 1.00 97.19 81 PHE A O 1
ATOM 635 N N . LYS A 1 82 ? -12.182 13.890 23.643 1.00 96.44 82 LYS A N 1
ATOM 636 C CA . LYS A 1 82 ? -12.257 15.197 24.324 1.00 96.44 82 LYS A CA 1
ATOM 637 C C . LYS A 1 82 ? -10.895 15.866 24.500 1.00 96.44 82 LYS A C 1
ATOM 639 O O . LYS A 1 82 ? -10.825 17.081 24.649 1.00 96.44 82 LYS A O 1
ATOM 644 N N . SER A 1 83 ? -9.832 15.071 24.541 1.00 93.12 83 SER A N 1
ATOM 645 C CA . SER A 1 83 ? -8.452 15.516 24.708 1.00 93.12 83 SER A CA 1
ATOM 646 C C . SER A 1 83 ? -7.597 14.996 23.555 1.00 93.12 83 SER A C 1
ATOM 648 O O . SER A 1 83 ? -7.947 13.967 22.973 1.00 93.12 83 SER A O 1
ATOM 650 N N . PRO A 1 84 ? -6.467 15.652 23.237 1.00 94.12 84 PRO A N 1
ATOM 651 C CA . PRO A 1 84 ? -5.494 15.106 22.300 1.00 94.12 84 PRO A CA 1
ATOM 652 C C . PRO A 1 84 ? -5.076 13.688 22.702 1.00 94.12 84 PRO A C 1
ATOM 654 O O . PRO A 1 84 ? -4.857 13.415 23.882 1.00 94.12 84 PRO A O 1
ATOM 657 N N . VAL A 1 85 ? -4.971 12.808 21.712 1.00 94.56 85 VAL A N 1
ATOM 658 C CA . VAL A 1 85 ? -4.557 11.411 21.864 1.00 94.56 85 VAL A CA 1
ATOM 659 C C . VAL A 1 85 ? -3.372 11.169 20.937 1.00 94.56 85 VAL A C 1
ATOM 661 O O . VAL A 1 85 ? -3.423 11.551 19.763 1.00 94.56 85 VAL A O 1
ATOM 664 N N . ASP A 1 86 ? -2.310 10.540 21.444 1.00 94.19 86 ASP A N 1
ATOM 665 C CA . ASP A 1 86 ? -1.219 10.080 20.589 1.00 94.19 86 ASP A CA 1
ATOM 666 C C . ASP A 1 86 ? -1.728 8.948 19.693 1.00 94.19 86 ASP A C 1
ATOM 668 O O . ASP A 1 86 ? -2.157 7.889 20.150 1.00 94.19 86 ASP A O 1
ATOM 672 N N . LYS A 1 87 ? -1.707 9.194 18.383 1.00 92.62 87 LYS A N 1
ATOM 673 C CA . LYS A 1 87 ? -2.264 8.279 17.385 1.00 92.62 87 LYS A CA 1
ATOM 674 C C . LYS A 1 87 ? -1.574 6.911 17.396 1.00 92.62 87 LYS A C 1
ATOM 676 O O . LYS A 1 87 ? -2.235 5.910 17.120 1.00 92.62 87 LYS A O 1
ATOM 681 N N . CYS A 1 88 ? -0.270 6.872 17.653 1.00 93.19 88 CYS A N 1
ATOM 682 C CA . CYS A 1 88 ? 0.534 5.658 17.581 1.00 93.19 88 CYS A CA 1
ATOM 683 C C . CYS A 1 88 ? 0.340 4.800 18.829 1.00 93.19 88 CYS A C 1
ATOM 685 O O . CYS A 1 88 ? 0.120 3.595 18.717 1.00 93.19 88 CYS A O 1
ATOM 687 N N . GLU A 1 89 ? 0.361 5.424 20.005 1.00 93.81 89 GLU A N 1
ATOM 688 C CA . GLU A 1 89 ? 0.057 4.774 21.279 1.00 93.81 89 GLU A CA 1
ATOM 689 C C . GLU A 1 89 ? -1.376 4.234 21.281 1.00 93.81 89 GLU A C 1
ATOM 691 O O . GLU A 1 89 ? -1.592 3.052 21.548 1.00 93.81 89 GLU A O 1
ATOM 696 N N . PHE A 1 90 ? -2.343 5.049 20.849 1.00 95.56 90 PHE A N 1
ATOM 697 C CA . PHE A 1 90 ? -3.734 4.625 20.724 1.00 95.56 90 PHE A CA 1
ATOM 698 C C . PHE A 1 90 ? -3.908 3.442 19.770 1.00 95.56 90 PHE A C 1
ATOM 700 O O . PHE A 1 90 ? -4.608 2.483 20.099 1.00 95.56 90 PHE A O 1
ATOM 707 N N . TRP A 1 91 ? -3.280 3.487 18.590 1.00 96.00 91 TRP A N 1
ATOM 708 C CA . TRP A 1 91 ? -3.349 2.376 17.646 1.00 96.00 91 TRP A CA 1
ATOM 709 C C . TRP A 1 91 ? -2.751 1.099 18.236 1.00 96.00 91 TRP A C 1
ATOM 711 O O . TRP A 1 91 ? -3.356 0.030 18.125 1.00 96.00 91 TRP A O 1
ATOM 721 N N . LYS A 1 92 ? -1.591 1.210 18.890 1.00 95.12 92 LYS A N 1
ATOM 722 C CA . LYS A 1 92 ? -0.930 0.086 19.549 1.00 95.12 92 LYS A CA 1
ATOM 723 C C . LYS A 1 92 ? -1.854 -0.551 20.585 1.00 95.12 92 LYS A C 1
ATOM 725 O O . LYS A 1 92 ? -2.140 -1.742 20.469 1.00 95.12 92 LYS A O 1
ATOM 730 N N . GLU A 1 93 ? -2.392 0.231 21.517 1.00 95.94 93 GLU A N 1
ATOM 731 C CA . GLU A 1 93 ? -3.312 -0.274 22.540 1.00 95.94 93 GLU A CA 1
ATOM 732 C C . GLU A 1 93 ? -4.574 -0.893 21.931 1.00 95.94 93 GLU A C 1
ATOM 734 O O . GLU A 1 93 ? -4.988 -1.980 22.331 1.00 95.94 93 GLU A O 1
ATOM 739 N N . LEU A 1 94 ? -5.175 -0.248 20.928 1.00 96.50 94 LEU A N 1
ATOM 740 C CA . LEU A 1 94 ? -6.348 -0.782 20.238 1.00 96.50 94 LEU A CA 1
ATOM 741 C C . LEU A 1 94 ? -6.041 -2.127 19.563 1.00 96.50 94 LEU A C 1
ATOM 743 O O . LEU A 1 94 ? -6.832 -3.066 19.665 1.00 96.50 94 LEU A O 1
ATOM 747 N N . SER A 1 95 ? -4.891 -2.241 18.896 1.00 95.75 95 SER A N 1
ATOM 748 C CA . SER A 1 95 ? -4.459 -3.481 18.247 1.00 95.75 95 SER A CA 1
ATOM 749 C C . SER A 1 95 ? -4.215 -4.604 19.264 1.00 95.75 95 SER A C 1
ATOM 751 O O . SER A 1 95 ? -4.597 -5.750 19.020 1.00 95.75 95 SER A O 1
ATOM 753 N N . GLU A 1 96 ? -3.661 -4.280 20.436 1.00 95.38 96 GLU A N 1
ATOM 754 C CA . GLU A 1 96 ? -3.469 -5.213 21.549 1.00 95.38 96 GLU A CA 1
ATOM 755 C C . GLU A 1 96 ? -4.813 -5.657 22.141 1.00 95.38 96 GLU A C 1
ATOM 757 O O . GLU A 1 96 ? -5.017 -6.853 22.371 1.00 95.38 96 GLU A O 1
ATOM 762 N N . GLN A 1 97 ? -5.773 -4.736 22.297 1.00 95.50 97 GLN A N 1
ATOM 763 C CA . GLN A 1 97 ? -7.141 -5.077 22.689 1.00 95.50 97 GLN A CA 1
ATOM 764 C C . GLN A 1 97 ? -7.772 -6.043 21.678 1.00 95.50 97 GLN A C 1
ATOM 766 O O . GLN A 1 97 ? -8.254 -7.098 22.078 1.00 95.50 97 GLN A O 1
ATOM 771 N N . ILE A 1 98 ? -7.695 -5.774 20.373 1.00 96.50 98 ILE A N 1
ATOM 772 C CA . ILE A 1 98 ? -8.232 -6.677 19.336 1.00 96.50 98 ILE A CA 1
ATOM 773 C C . ILE A 1 98 ? -7.596 -8.074 19.432 1.00 96.50 98 ILE A C 1
ATOM 775 O O . ILE A 1 98 ? -8.307 -9.083 19.441 1.00 96.50 98 ILE A O 1
ATOM 779 N N . LYS A 1 99 ? -6.266 -8.149 19.552 1.00 95.38 99 LYS A N 1
ATOM 780 C CA . LYS A 1 99 ? -5.532 -9.421 19.653 1.00 95.38 99 LYS A CA 1
ATOM 781 C C . LYS A 1 99 ? -5.899 -10.200 20.916 1.00 95.38 99 LYS A C 1
ATOM 783 O O . LYS A 1 99 ? -6.125 -11.407 20.835 1.00 95.38 99 LYS A O 1
ATOM 788 N N . SER A 1 100 ? -6.028 -9.525 22.060 1.00 93.94 100 SER A N 1
ATOM 789 C CA . SER A 1 100 ? -6.431 -10.166 23.322 1.00 93.94 100 SER A CA 1
ATOM 790 C C . SER A 1 100 ? -7.848 -10.755 23.268 1.00 93.94 100 SER A C 1
ATOM 792 O O . SER A 1 100 ? -8.128 -11.749 23.933 1.00 93.94 100 SER A O 1
ATOM 794 N N . TYR A 1 101 ? -8.712 -10.227 22.395 1.00 92.38 101 TYR A N 1
ATOM 795 C CA . TYR A 1 101 ? -10.050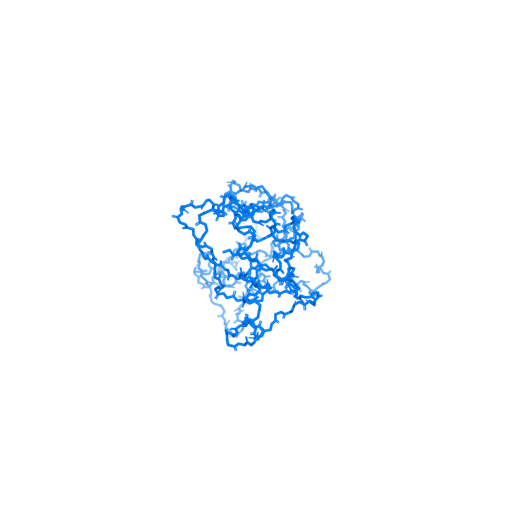 -10.755 22.112 1.00 92.38 101 TYR A CA 1
ATOM 796 C C . TYR A 1 101 ? -10.051 -11.795 20.980 1.00 92.38 101 TYR A C 1
ATOM 798 O O . TYR A 1 101 ? -11.064 -11.985 20.310 1.00 92.38 101 TYR A O 1
ATOM 806 N N . SER A 1 102 ? -8.932 -12.493 20.742 1.00 93.62 102 SER A N 1
ATOM 807 C CA . SER A 1 102 ? -8.798 -13.483 19.657 1.00 93.62 102 SER A CA 1
ATOM 808 C C . SER A 1 102 ? -9.183 -12.907 18.287 1.00 93.62 102 SER A C 1
ATOM 810 O O . SER A 1 102 ? -9.866 -13.550 17.489 1.00 93.62 102 SER A O 1
ATOM 812 N N . ASN A 1 103 ? -8.778 -11.660 18.039 1.00 96.00 103 ASN A N 1
ATOM 813 C CA . ASN A 1 103 ? -9.131 -10.860 16.868 1.00 96.00 103 ASN A CA 1
ATOM 814 C C . ASN A 1 103 ? -10.635 -10.590 16.699 1.00 96.00 103 ASN A C 1
ATOM 816 O O . ASN A 1 103 ? -11.073 -10.223 15.612 1.00 96.00 103 ASN A O 1
ATOM 820 N N . LYS A 1 104 ? -11.458 -10.740 17.740 1.00 96.31 104 LYS A N 1
ATOM 821 C CA . LYS A 1 104 ? -12.854 -10.289 17.708 1.00 96.31 104 LYS A CA 1
ATOM 822 C C . LYS A 1 104 ? -12.929 -8.788 17.967 1.00 96.31 104 LYS A C 1
ATOM 824 O O . LYS A 1 104 ? -12.281 -8.263 18.872 1.00 96.31 104 LYS A O 1
ATOM 829 N N . LEU A 1 105 ? -13.754 -8.092 17.189 1.00 96.38 105 LEU A N 1
ATOM 830 C CA . LEU A 1 105 ? -14.011 -6.668 17.381 1.00 96.38 105 LEU A CA 1
ATOM 831 C C . LEU A 1 105 ? -15.046 -6.477 18.502 1.00 96.38 105 LEU A C 1
ATOM 833 O O . LEU A 1 105 ? -16.245 -6.348 18.249 1.00 96.38 105 LEU A O 1
ATOM 837 N N . GLY A 1 106 ? -14.594 -6.539 19.753 1.00 91.81 106 GLY A N 1
ATOM 838 C CA . GLY A 1 106 ? -15.473 -6.496 20.924 1.00 91.81 106 GLY A CA 1
ATOM 839 C C . GLY A 1 106 ? -16.503 -7.631 20.909 1.00 91.81 106 GLY A C 1
ATOM 840 O O . GLY A 1 106 ? -16.192 -8.769 20.555 1.00 91.81 106 GLY A O 1
ATOM 841 N N . SER A 1 107 ? -17.747 -7.322 21.270 1.00 92.25 107 SER A N 1
ATOM 842 C CA . SER A 1 107 ? -18.874 -8.264 21.263 1.00 92.25 107 SER A CA 1
ATOM 843 C C . SER A 1 107 ? -19.597 -8.376 19.909 1.00 92.25 107 SER A C 1
ATOM 845 O O . SER A 1 107 ? -20.537 -9.160 19.773 1.00 92.25 107 SER A O 1
ATOM 847 N N . SER A 1 108 ? -19.163 -7.631 18.884 1.00 90.56 108 SER A N 1
ATOM 848 C CA . SER A 1 108 ? -19.892 -7.425 17.615 1.00 90.56 108 SER A CA 1
ATOM 849 C C . SER A 1 108 ? -20.005 -8.641 16.684 1.00 90.56 108 SER A C 1
ATOM 851 O O . SER A 1 108 ? -20.596 -8.543 15.608 1.00 90.56 108 SER A O 1
ATOM 853 N N . LYS A 1 109 ? -19.433 -9.788 17.071 1.00 93.38 109 LYS A N 1
ATOM 854 C CA . LYS A 1 109 ? -19.289 -10.998 16.241 1.00 93.38 109 LYS A CA 1
ATOM 855 C C . LYS A 1 109 ? -18.536 -10.781 14.916 1.00 93.38 109 LYS A C 1
ATOM 857 O O . LYS A 1 109 ? -18.574 -11.653 14.047 1.00 93.38 109 LYS A O 1
ATOM 862 N N . LEU A 1 110 ? -17.829 -9.661 14.771 1.00 97.69 110 LEU A N 1
ATOM 863 C CA . LEU A 1 110 ? -16.905 -9.415 13.668 1.00 97.69 110 LEU A CA 1
ATOM 864 C C . LEU A 1 110 ? -15.506 -9.932 14.023 1.00 97.69 110 LEU A C 1
ATOM 866 O O . LEU A 1 110 ? -15.043 -9.750 15.153 1.00 97.69 110 LEU A O 1
ATOM 870 N N . THR A 1 111 ? -14.831 -10.559 13.059 1.00 97.88 111 THR A N 1
ATOM 871 C CA . THR A 1 111 ? -13.422 -10.966 13.183 1.00 97.88 111 THR A CA 1
ATOM 872 C C . THR A 1 111 ? -12.545 -10.010 12.378 1.00 97.88 111 THR A C 1
ATOM 874 O O . THR A 1 111 ? -12.763 -9.813 11.182 1.00 97.88 111 THR A O 1
ATOM 877 N N . VAL A 1 112 ? -11.546 -9.426 13.027 1.00 97.81 112 VAL A N 1
ATOM 878 C CA . VAL A 1 112 ? -10.489 -8.614 12.424 1.00 97.81 112 VAL A CA 1
ATOM 879 C C . VAL A 1 112 ? -9.405 -9.529 11.855 1.00 97.81 112 VAL A C 1
ATOM 881 O O . VAL A 1 112 ? -9.121 -10.596 12.397 1.00 97.81 112 VAL A O 1
ATOM 884 N N . ALA A 1 113 ? -8.786 -9.117 10.753 1.00 97.06 113 ALA A N 1
ATOM 885 C CA . ALA A 1 113 ? -7.678 -9.856 10.172 1.00 97.06 113 ALA A CA 1
ATOM 886 C C . ALA A 1 113 ? -6.490 -9.956 11.149 1.00 97.06 113 ALA A C 1
ATOM 888 O O . ALA A 1 113 ? -6.128 -8.982 11.807 1.00 97.06 113 ALA A O 1
ATOM 889 N N . SER A 1 114 ? -5.839 -11.121 11.207 1.00 94.56 114 SER A N 1
ATOM 890 C CA . SER A 1 114 ? -4.690 -11.356 12.096 1.00 94.56 114 SER A CA 1
ATOM 891 C C . SER A 1 114 ? -3.455 -10.522 11.742 1.00 94.56 114 SER A C 1
ATOM 893 O O . SER A 1 114 ? -2.551 -10.380 12.556 1.00 94.56 114 SER A O 1
ATOM 895 N N . ASP A 1 115 ? -3.404 -9.977 10.528 1.00 93.12 115 ASP A N 1
ATOM 896 C CA . ASP A 1 115 ? -2.340 -9.112 10.025 1.00 93.12 115 ASP A CA 1
ATOM 897 C C . ASP A 1 115 ? -2.646 -7.614 10.210 1.00 93.12 115 ASP A C 1
ATOM 899 O O . ASP A 1 115 ? -2.155 -6.785 9.444 1.00 93.12 115 ASP A O 1
ATOM 903 N N . ILE A 1 116 ? -3.422 -7.259 11.245 1.00 93.56 116 ILE A N 1
ATOM 904 C CA . ILE A 1 116 ? -3.756 -5.870 11.610 1.00 93.56 116 ILE A CA 1
ATOM 905 C C . ILE A 1 116 ? -2.526 -4.956 11.734 1.00 93.56 116 ILE A C 1
ATOM 907 O O . ILE A 1 116 ? -2.618 -3.774 11.423 1.00 93.56 116 ILE A O 1
ATOM 911 N N . ASP A 1 117 ? -1.358 -5.492 12.092 1.00 91.31 117 ASP A N 1
ATOM 912 C CA . ASP A 1 117 ? -0.108 -4.723 12.185 1.00 91.31 117 ASP A CA 1
ATOM 913 C C . ASP A 1 117 ? 0.328 -4.120 10.836 1.00 91.31 117 ASP A C 1
ATOM 915 O O . ASP A 1 117 ? 1.047 -3.125 10.793 1.00 91.31 117 ASP A O 1
ATOM 919 N N . GLN A 1 118 ? -0.137 -4.671 9.707 1.00 91.50 118 GLN A N 1
ATOM 920 C CA . GLN A 1 118 ? 0.102 -4.077 8.388 1.00 91.50 118 GLN A CA 1
ATOM 921 C C . GLN A 1 118 ? -0.666 -2.763 8.173 1.00 91.50 118 GLN A C 1
ATOM 923 O O . GLN A 1 118 ? -0.318 -2.009 7.266 1.00 91.50 118 GLN A O 1
ATOM 928 N N . LEU A 1 119 ? -1.698 -2.499 8.980 1.00 93.44 119 LEU A N 1
ATOM 929 C CA . LEU A 1 119 ? -2.507 -1.279 8.952 1.00 93.44 119 LEU A CA 1
ATOM 930 C C . LEU A 1 119 ? -2.049 -0.236 9.979 1.00 93.44 119 LEU A C 1
ATOM 932 O O . LEU A 1 119 ? -2.702 0.799 10.106 1.00 93.44 119 LEU A O 1
ATOM 936 N N . ASP A 1 120 ? -0.940 -0.482 10.686 1.00 92.25 120 ASP A N 1
ATOM 937 C CA . ASP A 1 120 ? -0.406 0.467 11.658 1.00 92.25 120 ASP A CA 1
ATOM 938 C C . ASP A 1 120 ? -0.076 1.814 10.988 1.00 92.25 120 ASP A C 1
ATOM 940 O O . ASP A 1 120 ? 0.813 1.886 10.134 1.00 92.25 120 ASP A O 1
ATOM 944 N N . PRO A 1 121 ? -0.784 2.903 11.358 1.00 88.19 121 PRO A N 1
ATOM 945 C CA . PRO A 1 121 ? -0.595 4.213 10.755 1.00 88.19 121 PRO A CA 1
ATOM 946 C C . PRO A 1 121 ? 0.750 4.853 11.110 1.00 88.19 121 PRO A C 1
ATOM 948 O O . PRO A 1 121 ? 1.083 5.894 10.543 1.00 88.19 121 PRO A O 1
ATOM 951 N N . CYS A 1 122 ? 1.472 4.281 12.070 1.00 88.19 122 CYS A N 1
ATOM 952 C CA . CYS A 1 122 ? 2.783 4.707 12.529 1.00 88.19 122 CYS A CA 1
ATOM 953 C C . CYS A 1 122 ? 3.876 3.692 12.193 1.00 88.19 122 CYS A C 1
ATOM 955 O O . CYS A 1 122 ? 5.028 3.875 12.605 1.00 88.19 122 CYS A O 1
ATOM 957 N N . ARG A 1 123 ? 3.547 2.651 11.414 1.00 81.56 123 ARG A N 1
ATOM 958 C CA . ARG A 1 123 ? 4.537 1.726 10.877 1.00 81.56 123 ARG A CA 1
ATOM 959 C C . ARG A 1 123 ? 5.557 2.524 10.078 1.00 81.56 123 ARG A C 1
ATOM 961 O O . ARG A 1 123 ? 5.243 3.094 9.036 1.00 81.56 123 ARG A O 1
ATOM 968 N N . LYS A 1 124 ? 6.798 2.545 10.559 1.00 70.62 124 LYS A N 1
ATOM 969 C CA . LYS A 1 124 ? 7.925 2.983 9.740 1.00 70.62 124 LYS A CA 1
ATOM 970 C C . LYS A 1 124 ? 8.076 1.933 8.651 1.00 70.62 124 LYS A C 1
ATOM 972 O O . LYS A 1 124 ? 8.235 0.756 8.975 1.00 70.62 124 LYS A O 1
ATOM 977 N N . GLU A 1 125 ? 7.941 2.327 7.388 1.00 62.66 125 GLU A N 1
ATOM 978 C CA . GLU A 1 125 ? 8.227 1.419 6.284 1.00 62.66 125 GLU A CA 1
ATOM 979 C C . GLU A 1 125 ? 9.635 0.861 6.498 1.00 62.66 125 GLU A C 1
ATOM 981 O O . GLU A 1 125 ? 10.617 1.603 6.560 1.00 62.66 125 GLU A O 1
ATOM 986 N N . GLU A 1 126 ? 9.732 -0.453 6.698 1.00 58.84 126 GLU A N 1
ATOM 987 C CA . GLU A 1 126 ? 11.020 -1.128 6.702 1.00 58.84 126 GLU A CA 1
ATOM 988 C C . GLU A 1 126 ? 11.524 -1.101 5.266 1.00 58.84 126 GLU A C 1
ATOM 990 O O . GLU A 1 126 ? 11.234 -1.984 4.455 1.00 58.84 126 GLU A O 1
ATOM 995 N N . HIS A 1 127 ? 12.236 -0.034 4.924 1.00 63.19 127 HIS A N 1
ATOM 996 C CA . HIS A 1 127 ? 12.939 0.032 3.664 1.00 63.19 127 HIS A CA 1
ATOM 997 C C . HIS A 1 127 ? 14.012 -1.054 3.682 1.00 63.19 127 HIS A C 1
ATOM 999 O O . HIS A 1 127 ? 14.996 -0.980 4.421 1.00 63.19 127 HIS A O 1
ATOM 1005 N N . LYS A 1 128 ? 13.790 -2.104 2.890 1.00 69.56 128 LYS A N 1
ATOM 1006 C CA . LYS A 1 128 ? 14.796 -3.135 2.665 1.00 69.56 128 LYS A CA 1
ATOM 1007 C C . LYS A 1 128 ? 15.976 -2.500 1.941 1.00 69.56 128 LYS A C 1
ATOM 1009 O O . LYS A 1 128 ? 15.798 -1.845 0.917 1.00 69.56 128 LYS A O 1
ATOM 1014 N N . GLY A 1 129 ? 17.170 -2.706 2.484 1.00 79.88 129 GLY A N 1
ATOM 1015 C CA . GLY A 1 129 ? 18.413 -2.256 1.876 1.00 79.88 129 GLY A CA 1
ATOM 1016 C C . GLY A 1 129 ? 19.197 -1.245 2.708 1.00 79.88 129 GLY A C 1
ATOM 1017 O O . GLY A 1 129 ? 18.828 -0.865 3.817 1.00 79.88 129 GLY A O 1
ATOM 1018 N N . LYS A 1 130 ? 20.345 -0.835 2.171 1.00 88.69 130 LYS A N 1
ATOM 1019 C CA . LYS A 1 130 ? 21.257 0.133 2.787 1.00 88.69 130 LYS A CA 1
ATOM 1020 C C . LYS A 1 130 ? 20.980 1.529 2.244 1.00 88.69 130 LYS A C 1
ATOM 1022 O O . LYS A 1 130 ? 20.869 1.699 1.035 1.00 88.69 130 LYS A O 1
ATOM 1027 N N . VAL A 1 131 ? 20.922 2.522 3.128 1.00 91.31 131 VAL A N 1
ATOM 1028 C CA . VAL A 1 131 ? 20.699 3.929 2.755 1.00 91.31 131 VAL A CA 1
ATOM 1029 C C . VAL A 1 131 ? 21.734 4.397 1.724 1.00 91.31 131 VAL A C 1
ATOM 1031 O O . VAL A 1 131 ? 22.934 4.180 1.898 1.00 91.31 131 VAL A O 1
ATOM 1034 N N . CYS A 1 132 ? 21.261 5.064 0.671 1.00 93.06 132 CYS A N 1
ATOM 1035 C CA . CYS A 1 132 ? 22.068 5.688 -0.371 1.00 93.06 132 CYS A CA 1
ATOM 1036 C C . CYS A 1 132 ? 21.340 6.902 -0.967 1.00 93.06 132 CYS A C 1
ATOM 1038 O O . CYS A 1 132 ? 20.365 6.755 -1.711 1.00 93.06 132 CYS A O 1
ATOM 1040 N N . GLY A 1 133 ? 21.799 8.113 -0.645 1.00 89.31 133 GLY A N 1
ATOM 1041 C CA . GLY A 1 133 ? 21.100 9.342 -1.020 1.00 89.31 133 GLY A CA 1
ATOM 1042 C C . GLY A 1 133 ? 19.672 9.363 -0.465 1.00 89.31 133 GLY A C 1
ATOM 1043 O O . GLY A 1 133 ? 19.474 9.281 0.745 1.00 89.31 133 GLY A O 1
ATOM 1044 N N . THR A 1 134 ? 18.684 9.448 -1.358 1.00 86.00 134 THR A N 1
ATOM 1045 C CA . THR A 1 134 ? 17.243 9.384 -1.041 1.00 86.00 134 THR A CA 1
ATOM 1046 C C . THR A 1 134 ? 16.637 7.990 -1.249 1.00 86.00 134 THR A C 1
ATOM 1048 O O . THR A 1 134 ? 15.419 7.836 -1.210 1.00 86.00 134 THR A O 1
ATOM 1051 N N . THR A 1 135 ? 17.468 6.977 -1.511 1.00 86.88 135 THR A N 1
ATOM 1052 C CA . THR A 1 135 ? 17.052 5.611 -1.869 1.00 86.88 135 THR A CA 1
ATOM 1053 C C . THR A 1 135 ? 17.711 4.560 -0.968 1.00 86.88 135 THR A C 1
ATOM 1055 O O . THR A 1 135 ? 18.542 4.887 -0.117 1.00 86.88 135 THR A O 1
ATOM 1058 N N . TYR A 1 136 ? 17.333 3.291 -1.143 1.00 90.50 136 TYR A N 1
ATOM 1059 C CA . TYR A 1 136 ? 17.864 2.153 -0.390 1.00 90.50 136 TYR A CA 1
ATOM 1060 C C . TYR A 1 136 ? 18.364 1.085 -1.362 1.00 90.50 136 TYR A C 1
ATOM 1062 O O . TYR A 1 136 ? 17.589 0.575 -2.167 1.00 90.50 136 TYR A O 1
ATOM 1070 N N . CYS A 1 137 ? 19.654 0.757 -1.292 1.00 92.81 137 CYS A N 1
ATOM 1071 C CA . CYS A 1 137 ? 20.275 -0.221 -2.181 1.00 92.81 137 CYS A CA 1
ATOM 1072 C C . CYS A 1 137 ? 20.067 -1.617 -1.629 1.00 92.81 137 CYS A C 1
ATOM 1074 O O . CYS A 1 137 ? 20.317 -1.828 -0.444 1.00 92.81 137 CYS A O 1
ATOM 1076 N N . GLN A 1 138 ? 19.681 -2.561 -2.477 1.00 92.88 138 GLN A N 1
ATOM 1077 C CA . GLN A 1 138 ? 19.398 -3.950 -2.125 1.00 92.88 138 GLN A CA 1
ATOM 1078 C C . GLN A 1 138 ? 20.673 -4.799 -2.237 1.00 92.88 138 GLN A C 1
ATOM 1080 O O . GLN A 1 138 ? 21.046 -5.201 -3.347 1.00 92.88 138 GLN A O 1
ATOM 1085 N N . PRO A 1 139 ? 21.369 -5.113 -1.123 1.00 91.00 139 PRO A N 1
ATOM 1086 C CA . PRO A 1 139 ? 22.597 -5.897 -1.184 1.00 91.00 139 PRO A CA 1
ATOM 1087 C C . PRO A 1 139 ? 22.327 -7.325 -1.667 1.00 91.00 139 PRO A C 1
ATOM 1089 O O . PRO A 1 139 ? 23.201 -7.930 -2.282 1.00 91.00 139 PRO A O 1
ATOM 1092 N N . GLU A 1 140 ? 21.115 -7.849 -1.451 1.00 91.25 140 GLU A N 1
ATOM 1093 C CA . GLU A 1 140 ? 20.673 -9.141 -1.981 1.00 91.25 140 GLU A CA 1
ATOM 1094 C C . GLU A 1 140 ? 20.648 -9.202 -3.518 1.00 91.25 140 GLU A C 1
ATOM 1096 O O . GLU A 1 140 ? 20.809 -10.280 -4.085 1.00 91.25 140 GLU A O 1
ATOM 1101 N N . LEU A 1 141 ? 20.498 -8.059 -4.196 1.00 94.25 141 LEU A N 1
ATOM 1102 C CA . LEU A 1 141 ? 20.592 -7.950 -5.655 1.00 94.25 141 LEU A CA 1
ATOM 1103 C C . LEU A 1 141 ? 22.005 -7.566 -6.123 1.00 94.25 141 LEU A C 1
ATOM 1105 O O . LEU A 1 141 ? 22.223 -7.371 -7.317 1.00 94.25 141 LEU A O 1
ATOM 1109 N N . GLY A 1 142 ? 22.973 -7.451 -5.211 1.00 94.75 142 GLY A N 1
ATOM 1110 C CA . GLY A 1 142 ? 24.331 -7.009 -5.525 1.00 94.75 142 GLY A CA 1
ATOM 1111 C C . GLY A 1 142 ? 24.456 -5.506 -5.791 1.00 94.75 142 GLY A C 1
ATOM 1112 O O . GLY A 1 142 ? 25.465 -5.079 -6.349 1.00 94.75 142 GLY A O 1
ATOM 1113 N N . GLU A 1 143 ? 23.461 -4.694 -5.414 1.00 95.69 143 GLU A N 1
ATOM 1114 C CA . GLU A 1 143 ? 23.549 -3.242 -5.574 1.00 95.69 143 GLU A CA 1
ATOM 1115 C C . GLU A 1 143 ? 24.576 -2.623 -4.622 1.00 95.69 143 GLU A C 1
ATOM 1117 O O . GLU A 1 143 ? 24.708 -3.002 -3.453 1.00 95.69 143 GLU A O 1
ATOM 1122 N N . VAL A 1 144 ? 25.255 -1.591 -5.116 1.00 95.69 144 VAL A N 1
ATOM 1123 C CA . VAL A 1 144 ? 26.152 -0.740 -4.336 1.00 95.69 144 VAL A CA 1
ATOM 1124 C C . VAL A 1 144 ? 25.690 0.709 -4.398 1.00 95.69 144 VAL A C 1
ATOM 1126 O O . V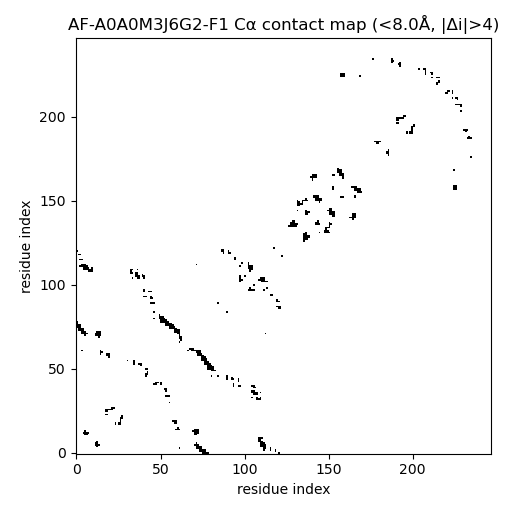AL A 1 144 ? 25.045 1.139 -5.355 1.00 95.69 144 VAL A O 1
ATOM 1129 N N . CYS A 1 145 ? 26.035 1.477 -3.366 1.00 95.56 145 CYS A N 1
ATOM 1130 C CA . CYS A 1 145 ? 25.770 2.907 -3.348 1.00 95.56 145 CYS A CA 1
ATOM 1131 C C . CYS A 1 145 ? 26.848 3.651 -4.143 1.00 95.56 145 CYS A C 1
ATOM 1133 O O . CYS A 1 145 ? 27.972 3.839 -3.671 1.00 95.56 145 CYS A O 1
ATOM 1135 N N . ILE A 1 146 ? 26.510 4.078 -5.356 1.00 93.31 146 ILE A N 1
ATOM 1136 C CA . ILE A 1 146 ? 27.421 4.777 -6.259 1.00 93.31 146 ILE A CA 1
ATOM 1137 C C . ILE A 1 146 ? 27.449 6.256 -5.865 1.00 93.31 146 ILE A C 1
ATOM 1139 O O . ILE A 1 146 ? 26.422 6.941 -5.829 1.00 93.31 146 ILE A O 1
ATOM 1143 N N . ALA A 1 147 ? 28.648 6.737 -5.526 1.00 91.56 147 ALA A N 1
ATOM 1144 C CA . ALA A 1 147 ? 28.921 8.118 -5.121 1.00 91.56 147 ALA A CA 1
ATOM 1145 C C . ALA A 1 147 ? 28.049 8.643 -3.958 1.00 91.56 147 ALA A C 1
ATOM 1147 O O . ALA A 1 147 ? 27.823 9.848 -3.854 1.00 91.56 147 ALA A O 1
ATOM 1148 N N . GLY A 1 148 ? 27.532 7.759 -3.096 1.00 91.56 148 GLY A N 1
ATOM 1149 C CA . GLY A 1 148 ? 26.670 8.157 -1.977 1.00 91.56 148 GLY A CA 1
ATOM 1150 C C . GLY A 1 148 ? 25.259 8.605 -2.383 1.00 91.56 148 GLY A C 1
ATOM 1151 O O . GLY A 1 148 ? 24.542 9.137 -1.539 1.00 91.56 148 GLY A O 1
ATOM 1152 N N . LYS A 1 149 ? 24.871 8.452 -3.658 1.00 92.69 149 LYS A N 1
ATOM 1153 C CA . LYS A 1 149 ? 23.681 9.113 -4.225 1.00 92.69 149 LYS A CA 1
ATOM 1154 C C . LYS A 1 149 ? 22.687 8.175 -4.893 1.00 92.69 149 LYS A C 1
ATOM 1156 O O . LYS A 1 149 ? 21.493 8.438 -4.808 1.00 92.69 149 LYS A O 1
ATOM 1161 N N . VAL A 1 150 ? 23.159 7.138 -5.581 1.00 92.12 150 VAL A N 1
ATOM 1162 C CA . VAL A 1 150 ? 22.303 6.277 -6.406 1.00 92.12 150 VAL A CA 1
ATOM 1163 C C . VAL A 1 150 ? 22.673 4.810 -6.240 1.00 92.12 150 VAL A C 1
ATOM 1165 O O . VAL A 1 150 ? 23.851 4.457 -6.187 1.00 92.12 150 VAL A O 1
ATOM 1168 N N . CYS A 1 151 ? 21.658 3.956 -6.163 1.00 93.44 151 CYS A N 1
ATOM 1169 C CA . CYS A 1 151 ? 21.833 2.511 -6.154 1.00 93.44 151 CYS A CA 1
ATOM 1170 C C . CYS A 1 151 ? 21.997 1.983 -7.573 1.00 93.44 151 CYS A C 1
ATOM 1172 O O . CYS A 1 151 ? 21.214 2.310 -8.466 1.00 93.44 151 CYS A O 1
ATOM 1174 N N . GLY A 1 152 ? 23.016 1.159 -7.786 1.00 93.44 152 GLY A N 1
ATOM 1175 C CA . GLY A 1 152 ? 23.273 0.559 -9.086 1.00 93.44 152 GLY A CA 1
ATOM 1176 C C . GLY A 1 152 ? 24.187 -0.651 -8.994 1.00 93.44 152 GLY A C 1
ATOM 1177 O O . GLY A 1 152 ? 24.702 -0.986 -7.924 1.00 93.44 152 GLY A O 1
ATOM 1178 N N . CYS A 1 153 ? 24.381 -1.310 -10.133 1.00 95.31 153 CYS A N 1
ATOM 1179 C CA . CYS A 1 153 ? 25.334 -2.404 -10.227 1.00 95.31 153 CYS A CA 1
ATOM 1180 C C . CYS A 1 153 ? 26.780 -1.883 -10.178 1.00 95.31 153 CYS A C 1
ATOM 1182 O O . CYS A 1 153 ? 27.051 -0.800 -10.704 1.00 95.31 153 CYS A O 1
ATOM 1184 N N . PRO A 1 154 ? 27.716 -2.639 -9.574 1.00 95.44 154 PRO A N 1
ATOM 1185 C CA . PRO A 1 154 ? 29.141 -2.328 -9.625 1.00 95.44 154 PRO A CA 1
ATOM 1186 C C . PRO A 1 154 ? 29.664 -2.177 -11.059 1.00 95.44 154 PRO A C 1
ATOM 1188 O O . PRO A 1 154 ? 29.089 -2.715 -12.005 1.00 95.44 154 PRO A O 1
ATOM 1191 N N . ASN A 1 155 ? 30.804 -1.498 -11.220 1.00 91.31 155 ASN A N 1
ATOM 1192 C CA . ASN A 1 155 ? 31.476 -1.384 -12.517 1.00 91.31 155 ASN A CA 1
ATOM 1193 C C . ASN A 1 155 ? 31.709 -2.772 -13.143 1.00 91.31 155 ASN A C 1
ATOM 1195 O O . ASN A 1 155 ? 32.207 -3.679 -12.479 1.00 91.31 155 ASN A O 1
ATOM 1199 N N . GLY A 1 156 ? 31.351 -2.927 -14.421 1.00 90.88 156 GLY A N 1
ATOM 1200 C CA . GLY A 1 156 ? 31.425 -4.206 -15.141 1.00 90.88 156 GLY A CA 1
ATOM 1201 C C . GLY A 1 156 ? 30.253 -5.161 -14.882 1.00 90.88 156 GLY A C 1
ATOM 1202 O O . GLY A 1 156 ? 30.217 -6.246 -15.460 1.00 90.88 156 GLY A O 1
ATOM 1203 N N . GLN A 1 157 ? 29.281 -4.766 -14.053 1.00 95.25 157 GLN A N 1
ATOM 1204 C CA . GLN A 1 157 ? 28.066 -5.536 -13.814 1.00 95.25 157 GLN A CA 1
ATOM 1205 C C . GLN A 1 157 ? 26.819 -4.806 -14.307 1.00 95.25 157 GLN A C 1
ATOM 1207 O O . GLN A 1 157 ? 26.708 -3.583 -14.215 1.00 95.25 157 GLN A O 1
ATOM 1212 N N . LYS A 1 158 ? 25.852 -5.575 -14.806 1.00 94.12 158 LYS A N 1
ATOM 1213 C CA . LYS A 1 158 ? 24.546 -5.093 -15.275 1.00 94.12 158 LYS A CA 1
ATOM 1214 C C . LYS A 1 158 ? 23.441 -6.055 -14.846 1.00 94.12 158 LYS A C 1
ATOM 1216 O O . LYS A 1 158 ? 23.706 -7.145 -14.343 1.00 94.12 158 LYS A O 1
ATOM 1221 N N . ARG A 1 159 ? 22.188 -5.656 -15.044 1.00 93.06 159 ARG A N 1
ATOM 1222 C CA . ARG A 1 159 ? 20.999 -6.462 -14.740 1.00 93.06 159 ARG A CA 1
ATOM 1223 C C . ARG A 1 159 ? 19.924 -6.236 -15.795 1.00 93.06 159 ARG A C 1
ATOM 1225 O O . ARG A 1 159 ? 19.874 -5.171 -16.397 1.00 93.06 159 ARG A O 1
ATOM 1232 N N . THR A 1 160 ? 19.052 -7.222 -15.968 1.00 87.06 160 THR A N 1
ATOM 1233 C CA . THR A 1 160 ? 17.931 -7.173 -16.923 1.00 87.06 160 THR A CA 1
ATOM 1234 C C . THR A 1 160 ? 16.733 -6.361 -16.411 1.00 87.06 160 THR A C 1
ATOM 1236 O O . THR A 1 160 ? 15.832 -6.046 -17.181 1.00 87.06 160 THR A O 1
ATOM 1239 N N . GLY A 1 161 ? 16.690 -6.033 -15.115 1.00 85.69 161 GLY A N 1
ATOM 1240 C CA . GLY A 1 161 ? 15.604 -5.282 -14.482 1.00 85.69 161 GLY A CA 1
ATOM 1241 C C . GLY A 1 161 ? 15.922 -4.927 -13.029 1.00 85.69 161 GLY A C 1
ATOM 1242 O O . GLY A 1 161 ? 16.857 -5.479 -12.451 1.00 85.69 161 GLY A O 1
ATOM 1243 N N . LEU A 1 162 ? 15.158 -4.002 -12.438 1.00 85.25 162 LEU A N 1
ATOM 1244 C CA . LEU A 1 162 ? 15.407 -3.482 -11.082 1.00 85.25 162 LEU A CA 1
ATOM 1245 C C . LEU A 1 162 ? 15.274 -4.542 -9.974 1.00 85.25 162 LEU A C 1
ATOM 1247 O O . LEU A 1 162 ? 15.888 -4.399 -8.925 1.00 85.25 162 LEU A O 1
ATOM 1251 N N . ASP A 1 163 ? 14.512 -5.609 -10.212 1.00 87.00 163 ASP A N 1
ATOM 1252 C CA . ASP A 1 163 ? 14.287 -6.734 -9.294 1.00 87.00 163 ASP A CA 1
ATOM 1253 C C . ASP A 1 163 ? 15.262 -7.906 -9.515 1.00 87.00 163 ASP A C 1
ATOM 1255 O O . ASP A 1 163 ? 15.103 -8.975 -8.923 1.00 87.00 163 ASP A O 1
ATOM 1259 N N . LYS A 1 164 ? 16.244 -7.751 -10.413 1.00 91.88 164 LYS A N 1
ATOM 1260 C CA . LYS A 1 164 ? 17.190 -8.809 -10.789 1.00 91.88 164 LYS A CA 1
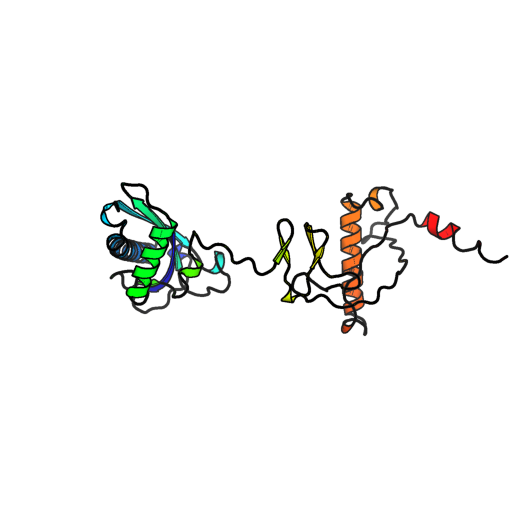ATOM 1261 C C . LYS A 1 164 ? 18.581 -8.546 -10.218 1.00 91.88 164 LYS A C 1
ATOM 1263 O O . LYS A 1 164 ? 18.985 -7.386 -10.111 1.00 91.88 164 LYS A O 1
ATOM 1268 N N . PRO A 1 165 ? 19.332 -9.613 -9.883 1.00 94.44 165 PRO A N 1
ATOM 1269 C CA . PRO A 1 165 ? 20.685 -9.462 -9.380 1.00 94.44 165 PRO A CA 1
ATOM 1270 C C . PRO A 1 165 ? 21.609 -8.894 -10.459 1.00 94.44 165 PRO A C 1
ATOM 1272 O O . PRO A 1 165 ? 21.474 -9.218 -11.644 1.00 94.44 165 PRO A O 1
ATOM 1275 N N . CYS A 1 166 ? 22.569 -8.085 -10.028 1.00 95.69 166 CYS A N 1
ATOM 1276 C CA . CYS A 1 166 ? 23.692 -7.647 -10.838 1.00 95.69 166 CYS A CA 1
ATOM 1277 C C . CYS A 1 166 ? 24.550 -8.849 -11.248 1.00 95.69 166 CYS A C 1
ATOM 1279 O O . CYS A 1 166 ? 24.845 -9.738 -10.447 1.00 95.69 166 CYS A O 1
ATOM 1281 N N . LYS A 1 167 ? 24.925 -8.888 -12.524 1.00 94.25 167 LYS A N 1
ATOM 1282 C CA . LYS A 1 167 ? 25.720 -9.950 -13.139 1.00 94.25 167 LYS A CA 1
ATOM 1283 C C . LYS A 1 167 ? 26.893 -9.339 -13.878 1.00 94.25 167 LYS A C 1
ATOM 1285 O O . LYS A 1 167 ? 26.741 -8.287 -14.494 1.00 94.25 167 LYS A O 1
ATOM 1290 N N . GLN A 1 168 ? 28.035 -10.018 -13.845 1.00 94.38 168 GLN A N 1
ATOM 1291 C CA . GLN A 1 168 ? 29.180 -9.664 -14.678 1.00 94.38 168 GLN A CA 1
ATOM 1292 C C . GLN A 1 168 ? 28.778 -9.726 -16.153 1.00 94.38 168 GLN A C 1
ATOM 1294 O O . GLN A 1 168 ? 28.137 -10.692 -16.572 1.00 94.38 168 GLN A O 1
ATOM 1299 N N . VAL A 1 169 ? 29.153 -8.704 -16.920 1.00 91.88 169 VAL A N 1
ATOM 1300 C CA . VAL A 1 169 ? 28.909 -8.660 -18.363 1.00 91.88 169 VAL A CA 1
ATOM 1301 C C . VAL A 1 169 ? 30.193 -8.384 -19.127 1.00 91.88 169 VAL A C 1
ATOM 1303 O O . VAL A 1 169 ? 31.091 -7.697 -18.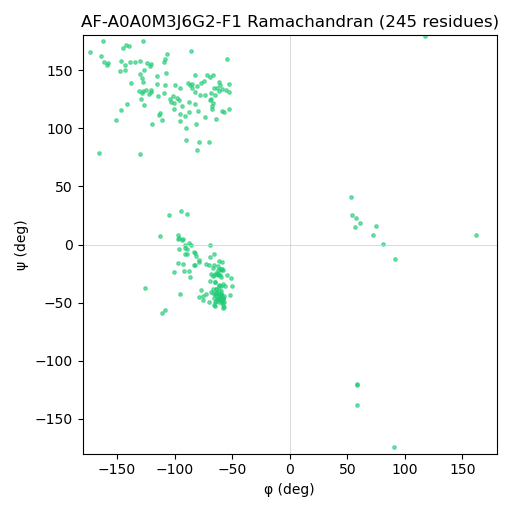641 1.00 91.88 169 VAL A O 1
ATOM 1306 N N . GLU A 1 170 ? 30.246 -8.905 -20.345 1.00 89.69 170 GLU A N 1
ATOM 1307 C CA . GLU A 1 170 ? 31.176 -8.462 -21.374 1.00 89.69 170 GLU A CA 1
ATOM 1308 C C . GLU A 1 170 ? 30.409 -7.561 -22.339 1.00 89.69 170 GLU A C 1
ATOM 1310 O O . GLU A 1 170 ? 29.336 -7.928 -22.821 1.00 89.69 170 GLU A O 1
ATOM 1315 N N . SER A 1 171 ? 30.939 -6.365 -22.587 1.00 86.56 171 SER A N 1
ATOM 1316 C CA . SER A 1 171 ? 30.306 -5.371 -23.452 1.00 86.56 171 SER A CA 1
ATOM 1317 C C . SER A 1 171 ? 31.073 -5.244 -24.762 1.00 86.56 171 SER A C 1
ATOM 1319 O O . SER A 1 171 ? 32.301 -5.148 -24.763 1.00 86.56 171 SER A O 1
ATOM 1321 N N . TRP A 1 172 ? 30.342 -5.157 -25.872 1.00 86.38 172 TRP A N 1
ATOM 1322 C CA . TRP A 1 172 ? 30.897 -4.851 -27.188 1.00 86.38 172 TRP A CA 1
ATOM 1323 C C . TRP A 1 172 ? 30.142 -3.679 -27.807 1.00 86.38 172 TRP A C 1
ATOM 1325 O O . TRP A 1 172 ? 28.918 -3.597 -27.711 1.00 86.38 172 TRP A O 1
ATOM 1335 N N . ASN A 1 173 ? 30.875 -2.780 -28.460 1.00 85.50 173 ASN A N 1
ATOM 1336 C CA . ASN A 1 173 ? 30.290 -1.620 -29.123 1.00 85.50 173 ASN A CA 1
ATOM 1337 C C . ASN A 1 173 ? 29.876 -1.991 -30.546 1.00 85.50 173 ASN A C 1
ATOM 1339 O O . ASN A 1 173 ? 30.709 -2.409 -31.349 1.00 85.50 173 ASN A O 1
ATOM 1343 N N . LEU A 1 174 ? 28.594 -1.808 -30.858 1.00 84.62 174 LEU A N 1
ATOM 1344 C CA . LEU A 1 174 ? 28.034 -2.083 -32.176 1.00 84.62 174 LEU A CA 1
ATOM 1345 C C . LEU A 1 174 ? 27.581 -0.769 -32.828 1.00 84.62 174 LEU A C 1
ATOM 1347 O O . LEU A 1 174 ? 26.604 -0.177 -32.367 1.00 84.62 174 LEU A O 1
ATOM 1351 N N . PRO A 1 175 ? 28.248 -0.295 -33.895 1.00 86.12 175 PRO A N 1
ATOM 1352 C CA . PRO A 1 175 ? 27.761 0.850 -34.648 1.00 86.12 175 PRO A CA 1
ATOM 1353 C C . PRO A 1 175 ? 26.554 0.422 -35.491 1.00 86.12 175 PRO A C 1
ATOM 1355 O O . PRO A 1 175 ? 26.696 -0.323 -36.460 1.00 86.12 175 PRO A O 1
ATOM 1358 N N . LEU A 1 176 ? 25.358 0.887 -35.127 1.00 89.62 176 LEU A N 1
ATOM 1359 C CA . LEU A 1 176 ? 24.126 0.602 -35.863 1.00 89.62 176 LEU A CA 1
ATOM 1360 C C . LEU A 1 176 ? 23.547 1.879 -36.470 1.00 89.62 176 LEU A C 1
ATOM 1362 O O . LEU A 1 176 ? 23.310 2.867 -35.779 1.00 89.62 176 LEU A O 1
ATOM 1366 N N . TRP A 1 177 ? 23.279 1.841 -37.777 1.00 88.50 177 TRP A N 1
ATOM 1367 C CA . TRP A 1 177 ? 22.599 2.932 -38.466 1.00 88.50 177 TRP A CA 1
ATOM 1368 C C . TRP A 1 177 ? 21.081 2.749 -38.397 1.00 88.50 177 TRP A C 1
ATOM 1370 O O . TRP A 1 177 ? 20.517 1.833 -38.996 1.00 88.50 177 TRP A O 1
ATOM 1380 N N . VAL A 1 178 ? 20.409 3.664 -37.698 1.00 89.25 178 VAL A N 1
ATOM 1381 C CA . VAL A 1 178 ? 18.945 3.725 -37.636 1.00 89.25 178 VAL A CA 1
ATOM 1382 C C . VAL A 1 178 ? 18.430 4.725 -38.672 1.00 89.25 178 VAL A C 1
ATOM 1384 O O . VAL A 1 178 ? 18.569 5.935 -38.514 1.00 89.25 178 VAL A O 1
ATOM 1387 N N . ALA A 1 179 ? 17.839 4.224 -39.758 1.00 88.88 179 ALA A N 1
ATOM 1388 C CA . ALA A 1 179 ? 17.384 5.069 -40.865 1.00 88.88 179 ALA A CA 1
ATOM 1389 C C . ALA A 1 179 ? 15.958 5.628 -40.682 1.00 88.88 179 ALA A C 1
ATOM 1391 O O . ALA A 1 179 ? 15.622 6.670 -41.252 1.00 88.88 179 ALA A O 1
ATOM 1392 N N . ARG A 1 180 ? 15.087 4.923 -39.945 1.00 88.88 180 ARG A N 1
ATOM 1393 C CA . ARG A 1 180 ? 13.652 5.239 -39.844 1.00 88.88 180 ARG A CA 1
ATOM 1394 C C . ARG A 1 180 ? 13.069 4.889 -38.476 1.00 88.88 180 ARG A C 1
ATOM 1396 O O . ARG A 1 180 ? 13.475 3.902 -37.873 1.00 88.88 180 ARG A O 1
ATOM 1403 N N . GLU A 1 181 ? 12.058 5.648 -38.059 1.00 85.69 181 GLU A N 1
ATOM 1404 C CA . GLU A 1 181 ? 11.122 5.295 -36.986 1.00 85.69 181 GLU A CA 1
ATOM 1405 C C . GLU A 1 181 ? 9.746 5.041 -37.628 1.00 85.69 181 GLU A C 1
ATOM 1407 O O . GLU A 1 181 ? 9.086 5.963 -38.114 1.00 85.69 181 GLU A O 1
ATOM 1412 N N . GLY A 1 182 ? 9.329 3.773 -37.707 1.00 85.94 182 GLY A N 1
ATOM 1413 C CA . GLY A 1 182 ? 8.140 3.379 -38.470 1.00 85.94 182 GLY A CA 1
ATOM 1414 C C . GLY A 1 182 ? 8.260 3.769 -39.949 1.00 85.94 182 GLY A C 1
ATOM 1415 O O . GLY A 1 182 ? 9.198 3.365 -40.635 1.00 85.94 182 GLY A O 1
ATOM 1416 N N . ASN A 1 183 ? 7.321 4.585 -40.436 1.00 88.75 183 ASN A N 1
ATOM 1417 C CA . ASN A 1 183 ? 7.330 5.092 -41.815 1.00 88.75 183 ASN A CA 1
ATOM 1418 C C . ASN A 1 183 ? 8.074 6.431 -41.974 1.00 88.75 183 ASN A C 1
ATOM 1420 O O . ASN A 1 183 ? 8.173 6.946 -43.088 1.00 88.75 183 ASN A O 1
ATOM 1424 N N . THR A 1 184 ? 8.606 6.991 -40.887 1.00 89.12 184 THR A N 1
ATOM 1425 C CA . THR A 1 184 ? 9.253 8.305 -40.882 1.00 89.12 184 THR A CA 1
ATOM 1426 C C . THR A 1 184 ? 10.761 8.155 -41.025 1.00 89.12 184 THR A C 1
ATOM 1428 O O . THR A 1 184 ? 11.407 7.483 -40.223 1.00 89.12 184 THR A O 1
ATOM 1431 N N . THR A 1 185 ? 11.347 8.807 -42.031 1.00 89.69 185 THR A N 1
ATOM 1432 C CA . THR A 1 185 ? 12.808 8.907 -42.159 1.00 89.69 185 THR A CA 1
ATOM 1433 C C . THR A 1 185 ? 13.375 9.771 -41.042 1.00 89.69 185 THR A C 1
ATOM 1435 O O . THR A 1 185 ? 12.981 10.930 -40.896 1.00 89.69 185 THR A O 1
ATOM 1438 N N . LEU A 1 186 ? 14.329 9.223 -40.291 1.00 89.19 186 LEU A N 1
ATOM 1439 C CA . LEU A 1 186 ? 15.036 9.965 -39.256 1.00 89.19 186 LEU A CA 1
ATOM 1440 C C . LEU A 1 186 ? 16.087 10.863 -39.909 1.00 89.19 186 LEU A C 1
ATOM 1442 O O . LEU A 1 186 ? 16.896 10.415 -40.723 1.00 89.19 186 LEU A O 1
ATOM 1446 N N . LYS A 1 187 ? 16.067 12.147 -39.554 1.00 88.25 187 LYS A N 1
ATOM 1447 C CA . LYS A 1 187 ? 17.103 13.110 -39.930 1.00 88.25 187 LYS A CA 1
ATOM 1448 C C . LYS A 1 187 ? 17.889 13.463 -38.681 1.00 88.25 187 LYS A C 1
ATOM 1450 O O . LYS A 1 187 ? 17.287 13.803 -37.669 1.00 88.25 187 LYS A O 1
ATOM 1455 N N . TYR A 1 188 ? 19.213 13.396 -38.771 1.00 88.94 188 TYR A N 1
ATOM 1456 C CA . TYR A 1 188 ? 20.064 13.820 -37.669 1.00 88.94 188 TYR A CA 1
ATOM 1457 C C . TYR A 1 188 ? 19.853 15.311 -37.372 1.00 88.94 188 TYR A C 1
ATOM 1459 O O . TYR A 1 188 ? 19.894 16.140 -38.284 1.00 88.94 188 TYR A O 1
ATOM 1467 N N . THR A 1 189 ? 19.675 15.633 -36.096 1.00 88.50 189 THR A N 1
ATOM 1468 C CA . THR A 1 189 ? 19.726 16.987 -35.539 1.00 88.50 189 THR A CA 1
ATOM 1469 C C . THR A 1 189 ? 20.646 16.965 -34.322 1.00 88.50 189 THR A C 1
ATOM 1471 O O . THR A 1 189 ? 20.852 15.912 -33.720 1.00 88.50 189 THR A O 1
ATOM 1474 N N . ASN A 1 190 ? 21.195 18.118 -33.936 1.00 87.12 190 ASN A N 1
ATOM 1475 C CA . ASN A 1 190 ? 22.032 18.200 -32.732 1.00 87.12 190 ASN A CA 1
ATOM 1476 C C . ASN A 1 190 ? 21.246 17.840 -31.458 1.00 87.12 190 ASN A C 1
ATOM 1478 O O . ASN A 1 190 ? 21.834 17.349 -30.500 1.00 87.12 190 ASN A O 1
ATOM 1482 N N . ASP A 1 191 ? 19.923 18.016 -31.469 1.00 88.25 191 ASP A N 1
ATOM 1483 C CA . ASP A 1 191 ? 19.047 17.643 -30.355 1.00 88.25 191 ASP A CA 1
ATOM 1484 C C . ASP A 1 191 ? 19.039 16.126 -30.119 1.00 88.25 191 ASP A C 1
ATOM 1486 O O . ASP A 1 191 ? 18.994 15.682 -28.977 1.00 88.25 191 ASP A O 1
ATOM 1490 N N . LEU A 1 192 ? 19.198 15.312 -31.172 1.00 88.00 192 LEU A N 1
ATOM 1491 C CA . LEU A 1 192 ? 19.331 13.858 -31.026 1.00 88.00 192 LEU A CA 1
ATOM 149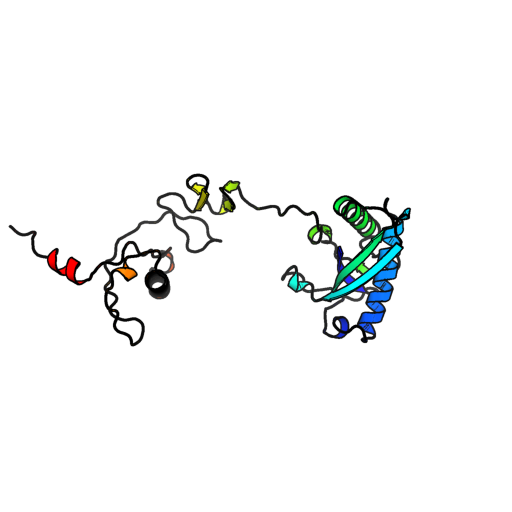2 C C . LEU A 1 192 ? 20.623 13.439 -30.320 1.00 88.00 192 LEU A C 1
ATOM 1494 O O . LEU A 1 192 ? 20.678 12.328 -29.807 1.00 88.00 192 LEU A O 1
ATOM 1498 N N . ALA A 1 193 ? 21.645 14.294 -30.274 1.00 86.88 193 ALA A N 1
ATOM 1499 C CA . ALA A 1 193 ? 22.859 14.051 -29.497 1.00 86.88 193 ALA A CA 1
ATOM 1500 C C . ALA A 1 193 ? 22.755 14.581 -28.054 1.00 86.88 193 ALA A C 1
ATOM 1502 O O . ALA A 1 193 ? 23.677 14.384 -27.269 1.00 86.88 193 ALA A O 1
ATOM 1503 N N . ASN A 1 194 ? 21.660 15.258 -27.688 1.00 88.69 194 ASN A N 1
ATOM 1504 C CA . ASN A 1 194 ? 21.459 15.832 -26.360 1.00 88.69 194 ASN A CA 1
ATOM 1505 C C . ASN A 1 194 ? 20.661 14.871 -25.453 1.00 88.69 194 ASN A C 1
ATOM 1507 O O . ASN A 1 194 ? 19.454 14.733 -25.645 1.00 88.69 194 ASN A O 1
ATOM 1511 N N . PRO A 1 195 ? 21.259 14.290 -24.393 1.00 88.00 195 PRO A N 1
ATOM 1512 C CA . PRO A 1 195 ? 20.566 13.359 -23.493 1.00 88.00 195 PRO A CA 1
ATOM 1513 C C . PRO A 1 195 ? 19.373 13.949 -22.733 1.00 88.00 195 PRO A C 1
ATOM 1515 O O . PRO A 1 195 ? 18.535 13.217 -22.201 1.00 88.00 195 PRO A O 1
ATOM 1518 N N . LEU A 1 196 ? 19.295 15.279 -22.643 1.00 89.19 196 LEU A N 1
ATOM 1519 C CA . LEU A 1 196 ? 18.186 15.967 -21.988 1.00 89.19 196 LEU A CA 1
ATOM 1520 C C . LEU A 1 196 ? 16.969 16.128 -22.903 1.00 89.19 196 LEU A C 1
ATOM 1522 O O . LEU A 1 196 ? 15.876 16.365 -22.386 1.00 89.19 196 LEU A O 1
ATOM 1526 N N . ASP A 1 197 ? 17.148 15.979 -24.216 1.00 92.31 197 ASP A N 1
ATOM 1527 C CA . ASP A 1 197 ? 16.094 16.139 -25.208 1.00 92.31 197 ASP A CA 1
ATOM 1528 C C . ASP A 1 197 ? 15.121 14.947 -25.213 1.00 92.31 197 ASP A C 1
ATOM 1530 O O . ASP A 1 197 ? 15.508 13.783 -25.080 1.00 92.31 197 ASP A O 1
ATOM 1534 N N . GLU A 1 198 ? 13.828 15.226 -25.371 1.00 92.06 198 GLU A N 1
ATOM 1535 C CA . GLU A 1 198 ? 12.791 14.189 -25.359 1.00 92.06 198 GLU A CA 1
ATOM 1536 C C . GLU A 1 198 ? 12.850 13.282 -26.596 1.00 92.06 198 GLU A C 1
ATOM 1538 O O . GLU A 1 198 ? 12.549 12.089 -26.504 1.00 92.06 198 GLU A O 1
ATOM 1543 N N . MET A 1 199 ? 13.278 13.806 -27.749 1.00 88.44 199 MET A N 1
ATOM 1544 C CA . MET A 1 199 ? 13.459 13.013 -28.963 1.00 88.44 199 MET A CA 1
ATOM 1545 C C . MET A 1 199 ? 14.624 12.037 -28.806 1.00 88.44 199 MET A C 1
ATOM 1547 O O . MET A 1 199 ? 14.487 10.873 -29.186 1.00 88.44 199 MET A O 1
ATOM 1551 N N . HIS A 1 200 ? 15.725 12.474 -28.186 1.00 92.38 200 HIS A N 1
ATOM 1552 C CA . HIS A 1 200 ? 16.829 11.591 -27.812 1.00 92.38 200 HIS A CA 1
ATOM 1553 C C . HIS A 1 200 ? 16.343 10.465 -26.892 1.00 92.38 200 HIS A C 1
ATOM 1555 O O . HIS A 1 200 ? 16.499 9.291 -27.228 1.00 92.38 200 HIS A O 1
ATOM 1561 N N . LYS A 1 201 ? 15.683 10.794 -25.770 1.00 92.81 201 LYS A N 1
ATOM 1562 C CA . LYS A 1 201 ? 15.188 9.793 -24.802 1.00 92.81 201 LYS A CA 1
ATOM 1563 C C . LYS A 1 201 ? 14.246 8.781 -25.447 1.00 92.81 201 LYS A C 1
ATOM 1565 O O . LYS A 1 201 ? 14.369 7.579 -25.209 1.00 92.81 201 LYS A O 1
ATOM 1570 N N . LYS A 1 202 ? 13.318 9.259 -26.283 1.00 91.94 202 LYS A N 1
ATOM 1571 C CA . LYS A 1 202 ? 12.381 8.404 -27.019 1.00 91.94 202 LYS A CA 1
ATOM 1572 C C . LYS A 1 202 ? 13.123 7.453 -27.960 1.00 91.94 202 LYS A C 1
ATOM 1574 O O . LYS A 1 202 ? 12.819 6.260 -27.971 1.00 91.94 202 LYS A O 1
ATOM 1579 N N . LEU A 1 203 ? 14.091 7.964 -28.724 1.00 91.44 203 LEU A N 1
ATOM 1580 C CA . LEU A 1 203 ? 14.863 7.168 -29.677 1.00 91.44 203 LEU A CA 1
ATOM 1581 C C . LEU A 1 203 ? 15.726 6.115 -28.971 1.00 91.44 203 LEU A C 1
ATOM 1583 O O . LEU A 1 203 ? 15.695 4.953 -29.372 1.00 91.44 203 LEU A O 1
ATOM 1587 N N . VAL A 1 204 ? 16.432 6.495 -27.902 1.00 93.69 204 VAL A N 1
ATOM 1588 C CA . VAL A 1 204 ? 17.232 5.581 -27.068 1.00 93.69 204 VAL A CA 1
ATOM 1589 C C . VAL A 1 204 ? 16.359 4.466 -26.504 1.00 93.69 204 VAL A C 1
ATOM 1591 O O . VAL A 1 204 ? 16.644 3.291 -26.726 1.00 93.69 204 VAL A O 1
ATOM 1594 N N . SER A 1 205 ? 15.237 4.818 -25.870 1.00 93.31 205 SER A N 1
ATOM 1595 C CA . SER A 1 205 ? 14.319 3.835 -25.287 1.00 93.31 205 SER A CA 1
ATOM 1596 C C . SER A 1 205 ? 13.761 2.866 -26.336 1.00 93.31 205 SER A C 1
ATOM 1598 O O . SER A 1 205 ? 13.709 1.656 -26.106 1.00 93.31 205 SER A O 1
ATOM 1600 N N . GLY A 1 206 ? 13.375 3.376 -27.511 1.00 93.00 206 GLY A N 1
ATOM 1601 C CA . GLY A 1 206 ? 12.900 2.549 -28.620 1.00 93.00 206 GLY A CA 1
ATOM 1602 C C . GLY A 1 206 ? 13.981 1.614 -29.168 1.00 93.00 206 GLY A C 1
ATOM 1603 O O . GLY A 1 206 ? 13.706 0.441 -29.424 1.00 93.00 206 GLY A O 1
ATOM 1604 N N . PHE A 1 207 ? 15.209 2.113 -29.309 1.00 93.31 207 PHE A N 1
ATOM 1605 C CA . PHE A 1 207 ? 16.350 1.340 -29.789 1.00 93.31 207 PHE A CA 1
ATOM 1606 C C . PHE A 1 207 ? 16.725 0.213 -28.822 1.00 93.31 207 PHE A C 1
ATOM 1608 O O . PHE A 1 207 ? 16.763 -0.946 -29.231 1.00 93.31 207 PHE A O 1
ATOM 1615 N N . GLU A 1 208 ? 16.936 0.515 -27.539 1.00 93.94 208 GLU A N 1
ATOM 1616 C CA . GLU A 1 208 ? 17.316 -0.477 -26.522 1.00 93.94 208 GLU A CA 1
ATOM 1617 C C . GLU A 1 208 ? 16.258 -1.575 -26.389 1.00 93.94 208 GLU A C 1
ATOM 1619 O O . GLU A 1 208 ? 16.584 -2.767 -26.370 1.00 93.94 208 GLU A O 1
ATOM 1624 N N . LYS A 1 209 ? 14.975 -1.187 -26.397 1.00 92.94 209 LYS A N 1
ATOM 1625 C CA . LYS A 1 209 ? 13.855 -2.131 -26.418 1.00 92.94 209 LYS A CA 1
ATOM 1626 C C . LYS A 1 209 ? 13.883 -3.015 -27.666 1.00 92.94 209 LYS A C 1
ATOM 1628 O O . LYS A 1 209 ? 13.760 -4.232 -27.549 1.00 92.94 209 LYS A O 1
ATOM 1633 N N . GLY A 1 210 ? 14.059 -2.426 -28.850 1.00 93.12 210 GLY A N 1
ATOM 1634 C CA . GLY A 1 210 ? 14.104 -3.165 -30.112 1.00 93.12 210 GLY A CA 1
ATOM 1635 C C . GLY A 1 210 ? 15.262 -4.165 -30.175 1.00 93.12 210 GLY A C 1
ATOM 1636 O O . GLY A 1 210 ? 15.081 -5.291 -30.646 1.00 93.12 210 GLY A O 1
ATOM 1637 N N . ILE A 1 211 ? 16.434 -3.799 -29.647 1.00 92.94 211 ILE A N 1
ATOM 1638 C CA . ILE A 1 211 ? 17.575 -4.712 -29.517 1.00 92.94 211 ILE A CA 1
ATOM 1639 C C . ILE A 1 211 ? 17.236 -5.854 -28.556 1.00 92.94 211 ILE A C 1
ATOM 1641 O O . ILE A 1 211 ? 17.400 -7.017 -28.929 1.00 92.94 211 ILE A O 1
ATOM 1645 N N . ALA A 1 212 ? 16.697 -5.560 -27.370 1.00 92.00 212 ALA A N 1
ATOM 1646 C CA . ALA A 1 212 ? 16.316 -6.588 -26.401 1.00 92.00 212 ALA A CA 1
ATOM 1647 C C . ALA A 1 212 ? 15.297 -7.591 -26.977 1.00 92.00 212 ALA A C 1
ATOM 1649 O O . ALA A 1 212 ? 15.482 -8.806 -26.873 1.00 92.00 212 ALA A O 1
ATOM 1650 N N . GLU A 1 213 ? 14.256 -7.099 -27.654 1.00 94.19 213 GLU A N 1
ATOM 1651 C CA . GLU A 1 213 ? 13.247 -7.933 -28.321 1.00 94.19 213 GLU A CA 1
ATOM 1652 C C . GLU A 1 213 ? 13.829 -8.761 -29.475 1.00 94.19 213 GLU A C 1
ATOM 1654 O O . GLU A 1 213 ? 13.370 -9.877 -29.736 1.00 94.19 213 GLU A O 1
ATOM 1659 N N . SER A 1 214 ? 14.844 -8.235 -30.163 1.00 93.25 214 SER A N 1
ATOM 1660 C CA . SER A 1 214 ? 15.546 -8.953 -31.228 1.00 93.25 214 SER A CA 1
ATOM 1661 C C . SER A 1 214 ? 16.387 -10.092 -30.658 1.00 93.25 214 SER A C 1
ATOM 1663 O O . SER A 1 214 ? 16.243 -11.230 -31.105 1.00 93.25 214 SER A O 1
ATOM 1665 N N . TYR A 1 215 ? 17.196 -9.831 -29.625 1.00 92.19 215 TYR A N 1
ATOM 1666 C CA . TYR A 1 215 ? 18.024 -10.850 -28.967 1.00 92.19 215 TYR A CA 1
ATOM 1667 C C . TYR A 1 215 ? 17.193 -11.972 -28.346 1.00 92.19 215 TYR A C 1
ATOM 1669 O O . TYR A 1 215 ? 17.594 -13.135 -28.434 1.00 92.19 215 TYR A O 1
ATOM 1677 N N . ALA A 1 216 ? 16.005 -11.662 -27.816 1.00 92.12 216 ALA A N 1
ATOM 1678 C CA . ALA A 1 216 ? 15.066 -12.656 -27.294 1.00 92.12 216 ALA A CA 1
ATOM 1679 C C . ALA A 1 216 ? 14.649 -13.721 -28.333 1.00 92.12 216 ALA A C 1
ATOM 1681 O O . ALA A 1 216 ? 14.232 -14.818 -27.959 1.00 92.12 216 ALA A O 1
ATOM 1682 N N . LYS A 1 217 ? 14.783 -13.422 -29.634 1.00 95.12 217 LYS A N 1
ATOM 1683 C CA . LYS A 1 217 ? 14.484 -14.333 -30.755 1.00 95.12 217 LYS A CA 1
ATOM 1684 C C . LYS A 1 217 ? 15.719 -15.047 -31.312 1.00 95.12 217 LYS A C 1
ATOM 1686 O O . LYS A 1 217 ? 15.612 -15.761 -32.306 1.00 95.12 217 LYS A O 1
ATOM 1691 N N . THR A 1 218 ? 16.883 -14.864 -30.698 1.00 93.50 218 THR A N 1
ATOM 1692 C CA . THR A 1 218 ? 18.140 -15.496 -31.118 1.00 93.50 218 THR A CA 1
ATOM 1693 C C . THR A 1 218 ? 18.542 -16.621 -30.158 1.00 93.50 218 THR A C 1
ATOM 1695 O O . THR A 1 218 ? 18.073 -16.658 -29.017 1.00 93.50 218 THR A O 1
ATOM 1698 N N . PRO A 1 219 ? 19.474 -17.507 -30.554 1.00 95.56 219 PRO A N 1
ATOM 1699 C CA . PRO A 1 219 ? 20.106 -18.447 -29.624 1.00 95.56 219 PRO A CA 1
ATOM 1700 C C . PRO A 1 219 ? 20.838 -17.777 -28.446 1.00 95.56 219 PRO A C 1
ATOM 1702 O O . PRO A 1 219 ? 21.145 -18.448 -27.469 1.00 95.56 219 PRO A O 1
ATOM 1705 N N . LEU A 1 220 ? 21.103 -16.465 -28.515 1.00 88.00 220 LEU A N 1
ATOM 1706 C CA . LEU A 1 220 ? 21.797 -15.696 -27.478 1.00 88.00 220 LEU A CA 1
ATOM 1707 C C . LEU A 1 220 ? 20.863 -15.149 -26.388 1.00 88.00 220 LEU A C 1
ATOM 1709 O O . LEU A 1 220 ? 21.334 -14.469 -25.480 1.00 88.00 220 LEU A O 1
ATOM 1713 N N . LYS A 1 221 ? 19.554 -15.429 -26.453 1.00 89.38 221 LYS A N 1
ATOM 1714 C CA . LYS A 1 221 ? 18.542 -14.909 -25.514 1.00 89.38 221 LYS A CA 1
ATOM 1715 C C . LYS A 1 221 ? 18.908 -15.090 -24.033 1.00 89.38 221 LYS A C 1
ATOM 1717 O O . LYS A 1 221 ? 18.611 -14.214 -23.231 1.00 89.38 221 LYS A O 1
ATOM 1722 N N . ASP A 1 222 ? 19.570 -16.196 -23.687 1.00 89.00 222 ASP A N 1
ATOM 1723 C CA . ASP A 1 222 ? 19.917 -16.534 -22.302 1.00 89.00 222 ASP A CA 1
ATOM 1724 C C . ASP A 1 222 ? 21.213 -15.842 -21.837 1.00 89.00 222 ASP A C 1
ATOM 1726 O O . ASP A 1 222 ? 21.467 -15.737 -20.637 1.00 89.00 222 ASP A O 1
ATOM 1730 N N . GLY A 1 223 ? 22.025 -15.349 -22.781 1.00 88.81 223 GLY A N 1
ATOM 1731 C CA . GLY A 1 223 ? 23.247 -14.582 -22.518 1.00 88.81 223 GLY A CA 1
ATOM 1732 C C . GLY A 1 223 ? 23.059 -13.064 -22.593 1.00 88.81 223 GLY A C 1
ATOM 1733 O O . GLY A 1 223 ? 23.905 -12.320 -22.104 1.00 88.81 223 GLY A O 1
ATOM 1734 N N . PHE A 1 224 ? 21.964 -12.586 -23.187 1.00 91.44 224 PHE A N 1
ATOM 1735 C CA . PHE A 1 224 ? 21.676 -11.158 -23.286 1.00 91.44 224 PHE A CA 1
ATOM 1736 C C . PHE A 1 224 ? 21.239 -10.581 -21.929 1.00 91.44 224 PHE A C 1
ATOM 1738 O O . PHE A 1 224 ? 20.322 -11.094 -21.289 1.00 91.44 224 PHE A O 1
ATOM 1745 N N . VAL A 1 225 ? 21.877 -9.485 -21.502 1.00 91.69 225 VAL A N 1
ATOM 1746 C CA . VAL A 1 225 ? 21.545 -8.793 -20.244 1.00 91.69 225 VAL A CA 1
ATOM 1747 C C . VAL A 1 225 ? 20.857 -7.460 -20.509 1.00 91.69 225 VAL A C 1
ATOM 1749 O O . VAL A 1 225 ? 19.760 -7.225 -20.010 1.00 91.69 225 VAL A O 1
ATOM 1752 N N . VAL A 1 226 ? 21.496 -6.576 -21.270 1.00 92.19 226 VAL A N 1
ATOM 1753 C CA . VAL A 1 226 ? 20.975 -5.242 -21.580 1.00 92.19 226 VAL A CA 1
ATOM 1754 C C . VAL A 1 226 ? 21.696 -4.687 -22.808 1.00 92.19 226 VAL A C 1
ATOM 1756 O O . VAL A 1 226 ? 22.811 -5.109 -23.115 1.00 92.19 226 VAL A O 1
ATOM 1759 N N . ALA A 1 227 ? 21.059 -3.745 -23.496 1.00 91.88 227 ALA A N 1
ATOM 1760 C CA . ALA A 1 227 ? 21.687 -2.887 -24.491 1.00 91.88 227 ALA A CA 1
ATOM 1761 C C . ALA A 1 227 ? 21.638 -1.446 -23.976 1.00 91.88 227 ALA A C 1
ATOM 1763 O O . ALA A 1 227 ? 20.620 -1.045 -23.420 1.00 91.88 227 ALA A O 1
ATOM 1764 N N . GLU A 1 228 ? 22.725 -0.702 -24.155 1.00 91.31 228 GLU A N 1
ATOM 1765 C CA . GLU A 1 228 ? 22.842 0.695 -23.735 1.00 91.31 228 GLU A CA 1
ATOM 1766 C C . GLU A 1 228 ? 23.299 1.524 -24.939 1.00 91.31 228 GLU A C 1
ATOM 1768 O O . GLU A 1 228 ? 24.237 1.138 -25.648 1.00 91.31 228 GLU A O 1
ATOM 1773 N N . VAL A 1 229 ? 22.636 2.650 -25.202 1.00 92.75 229 VAL A N 1
ATOM 1774 C CA . VAL A 1 229 ? 23.097 3.592 -26.231 1.00 92.75 229 VAL A CA 1
ATOM 1775 C C . VAL A 1 229 ? 24.231 4.441 -25.666 1.00 92.75 229 VAL A C 1
ATOM 1777 O O . VAL A 1 229 ? 24.025 5.247 -24.763 1.00 92.75 229 VAL A O 1
ATOM 1780 N N . ASN A 1 230 ? 25.431 4.281 -26.227 1.00 89.00 230 ASN A N 1
ATOM 1781 C CA . ASN A 1 230 ? 26.596 5.071 -25.822 1.00 89.00 230 ASN A CA 1
ATOM 1782 C C . ASN A 1 230 ? 26.551 6.505 -26.368 1.00 89.00 230 ASN A C 1
ATOM 1784 O O . ASN A 1 230 ? 26.874 7.442 -25.644 1.00 89.00 230 ASN A O 1
ATOM 1788 N N . ASP A 1 231 ? 26.202 6.667 -27.648 1.00 87.69 231 ASP A N 1
ATOM 1789 C CA . ASP A 1 231 ? 26.171 7.966 -28.326 1.00 87.69 231 ASP A CA 1
ATOM 1790 C C . ASP A 1 231 ? 25.265 7.923 -29.571 1.00 87.69 231 ASP A C 1
ATOM 1792 O O . ASP A 1 231 ? 25.085 6.865 -30.185 1.00 87.69 231 ASP A O 1
ATOM 1796 N N . ILE A 1 232 ? 24.724 9.079 -29.965 1.00 90.44 232 ILE A N 1
ATOM 1797 C CA . ILE A 1 232 ? 23.998 9.285 -31.222 1.00 90.44 232 ILE A CA 1
ATOM 1798 C C . ILE A 1 232 ? 24.741 10.348 -32.029 1.00 90.44 232 ILE A C 1
ATOM 1800 O O . ILE A 1 232 ? 24.638 11.550 -31.785 1.00 90.44 232 ILE A O 1
ATOM 1804 N N . VAL A 1 233 ? 25.460 9.892 -33.049 1.00 88.88 233 VAL A N 1
ATOM 1805 C CA . VAL A 1 233 ? 26.331 10.745 -33.860 1.00 88.88 233 VAL A CA 1
ATOM 1806 C C . VAL A 1 233 ? 25.774 10.979 -35.260 1.00 88.88 233 VAL A C 1
ATOM 1808 O O . VAL A 1 233 ? 24.950 10.220 -35.776 1.00 88.88 233 VAL A O 1
ATOM 1811 N N . ASN A 1 234 ? 26.255 12.039 -35.906 1.00 88.38 234 ASN A N 1
ATOM 1812 C CA . ASN A 1 234 ? 25.897 12.340 -37.283 1.00 88.38 234 ASN A CA 1
ATOM 1813 C C . ASN A 1 234 ? 26.459 11.252 -38.225 1.00 88.38 234 ASN A C 1
ATOM 1815 O O . ASN A 1 234 ? 27.675 11.076 -38.298 1.00 88.38 234 ASN A O 1
ATOM 1819 N N . PRO A 1 235 ? 25.631 10.549 -39.018 1.00 84.06 235 PRO A N 1
ATOM 1820 C CA . PRO A 1 235 ? 26.124 9.484 -39.895 1.00 84.06 235 PRO A CA 1
ATOM 1821 C C . PRO A 1 235 ? 27.136 9.986 -40.941 1.00 84.06 235 PRO A C 1
ATOM 1823 O O . PRO A 1 235 ? 28.026 9.246 -41.357 1.00 84.06 235 PRO A O 1
ATOM 1826 N N . ASN A 1 236 ? 27.066 11.266 -41.326 1.00 82.81 236 ASN A N 1
ATOM 1827 C CA . ASN A 1 236 ? 27.996 11.860 -42.290 1.00 82.81 236 ASN A CA 1
ATOM 1828 C C . ASN A 1 236 ? 29.403 12.092 -41.720 1.00 82.81 236 ASN A C 1
ATOM 1830 O O . ASN A 1 236 ? 30.336 12.309 -42.493 1.00 82.81 236 ASN A O 1
ATOM 1834 N N . THR A 1 237 ? 29.575 12.071 -40.394 1.00 80.25 237 THR A N 1
ATOM 1835 C CA . THR A 1 237 ? 30.897 12.214 -39.767 1.00 80.25 237 THR A CA 1
ATOM 1836 C C . THR A 1 237 ? 31.611 10.875 -39.629 1.00 80.25 237 THR A C 1
ATOM 1838 O O . THR A 1 237 ? 32.837 10.858 -39.615 1.00 80.25 237 THR A O 1
ATOM 1841 N N . ILE A 1 238 ? 30.878 9.754 -39.611 1.00 70.75 238 ILE A N 1
ATOM 1842 C CA . ILE A 1 238 ? 31.467 8.405 -39.584 1.00 70.75 238 ILE A CA 1
ATOM 1843 C C . ILE A 1 238 ? 32.073 8.049 -40.954 1.00 70.75 238 ILE A C 1
ATOM 1845 O O . ILE A 1 238 ? 33.206 7.579 -41.019 1.00 70.75 238 ILE A O 1
ATOM 1849 N N . ASN A 1 239 ? 31.382 8.366 -42.057 1.00 56.47 239 ASN A N 1
ATOM 1850 C CA . ASN A 1 239 ? 31.832 8.037 -43.422 1.00 56.47 239 ASN A CA 1
ATOM 1851 C C . ASN A 1 239 ? 33.113 8.767 -43.882 1.00 56.47 239 ASN A C 1
ATOM 1853 O O . ASN A 1 239 ? 33.631 8.455 -44.950 1.00 56.47 239 ASN A O 1
ATOM 1857 N N . LYS A 1 240 ? 33.627 9.743 -43.119 1.00 47.12 240 LYS A N 1
ATOM 1858 C CA . LYS A 1 240 ? 34.913 10.407 -43.408 1.00 47.12 240 LYS A CA 1
ATOM 1859 C C . LYS A 1 240 ? 36.110 9.765 -42.703 1.00 47.12 240 LYS A C 1
ATOM 1861 O O . LYS A 1 240 ? 37.236 10.046 -43.095 1.00 47.12 240 LYS A O 1
ATOM 1866 N N . ALA A 1 241 ? 35.881 8.942 -41.680 1.00 46.41 241 ALA A N 1
ATOM 1867 C CA . ALA A 1 241 ? 36.950 8.321 -40.896 1.00 46.41 241 ALA A CA 1
ATOM 1868 C C . ALA A 1 241 ? 37.365 6.942 -41.440 1.00 46.41 241 ALA A C 1
ATOM 1870 O O . ALA A 1 241 ? 38.489 6.503 -41.232 1.00 46.41 241 ALA A O 1
ATOM 1871 N N . SER A 1 242 ? 36.496 6.264 -42.187 1.00 42.12 242 SER A N 1
ATOM 1872 C CA . SER A 1 242 ? 36.819 5.007 -42.860 1.00 42.12 242 SER A CA 1
ATOM 1873 C C . SER A 1 242 ? 37.362 5.295 -44.262 1.00 42.12 242 SER A C 1
ATOM 1875 O O . SER A 1 242 ? 36.551 5.443 -45.164 1.00 42.12 242 SER A O 1
ATOM 1877 N N . PHE A 1 243 ? 38.687 5.471 -44.392 1.00 40.53 243 PHE A N 1
ATOM 1878 C CA . PHE A 1 243 ? 39.571 5.248 -45.572 1.00 40.53 243 PHE A CA 1
ATOM 1879 C C . PHE A 1 243 ? 40.930 5.986 -45.460 1.00 40.53 243 PHE A C 1
ATOM 1881 O O . PHE A 1 243 ? 41.695 5.980 -46.418 1.00 40.53 243 PHE A O 1
ATOM 1888 N N . ALA A 1 244 ? 41.268 6.596 -44.318 1.00 37.72 244 ALA A N 1
ATOM 1889 C CA . ALA A 1 244 ? 42.536 7.317 -44.131 1.00 37.72 244 ALA A CA 1
ATOM 1890 C C . ALA A 1 244 ? 43.581 6.569 -43.276 1.00 37.72 244 ALA A C 1
ATOM 1892 O O . ALA A 1 244 ? 44.438 7.216 -42.694 1.00 37.72 244 ALA A O 1
ATOM 1893 N N . ASP A 1 245 ? 43.522 5.236 -43.224 1.00 42.12 245 ASP A N 1
ATOM 1894 C CA . ASP A 1 245 ? 44.601 4.394 -42.687 1.00 42.12 245 ASP A CA 1
ATOM 1895 C C . ASP A 1 245 ? 44.907 3.280 -43.700 1.00 42.12 245 ASP A C 1
ATOM 1897 O O . ASP A 1 245 ? 44.406 2.161 -43.602 1.00 42.12 245 ASP A O 1
ATOM 1901 N N . ASN A 1 246 ? 45.647 3.649 -44.744 1.00 39.50 246 ASN A N 1
ATOM 1902 C CA . ASN A 1 246 ? 46.503 2.792 -45.569 1.00 39.50 246 ASN A CA 1
ATOM 1903 C C . ASN A 1 246 ? 47.404 3.723 -46.396 1.00 39.50 246 ASN A C 1
ATOM 1905 O O . ASN A 1 246 ? 47.106 3.992 -47.556 1.00 39.50 246 ASN A O 1
ATOM 1909 N N . ASP A 1 247 ? 48.448 4.246 -45.752 1.00 36.59 247 ASP A N 1
ATOM 1910 C CA . ASP A 1 247 ? 49.756 4.570 -46.341 1.00 36.59 247 ASP A CA 1
ATOM 1911 C C . ASP A 1 247 ? 50.815 4.565 -45.225 1.00 36.59 247 ASP A C 1
ATOM 1913 O O . ASP A 1 247 ? 50.592 5.236 -44.189 1.00 36.59 247 ASP A O 1
#

Foldseek 3Di:
DKFWWQDALNHGAADDCLQQDCPRPVVVLCFVLLQVLQLQLLCVAPQNVFWDGKGWPGKDGCCVLPVPCRTTIITDMDIDGNDDDDLQSSLVSSLVSCVVVVQDSHPSRIHTDPVCVSVRPPDDPPQAAPQAAPHHEHVVLVWDRDPSHDTDHPPQWAAQDPPHHTDHDDDDDDDDDDQDDVVHGDDDDVLLQPPVHPVVVVVQVVVFVVVLVVCCPDPCNVVDGTDGDPGDDHPVVVVVVPPPPDD

Sequence (247 aa):
LEIRVTERDGDKLIYSSDYGSPNSPNYVDIVDKFKKGLGELIKKTTSGPSFVADDVNYITNPKIKNSTWDKGLLVNATADFKSPVDKCEFWKELSEQIKSYSNKLGSSKLTVASDIDQLDPCRKEEHKGKVCGTTYCQPELGEVCIAGKVCGCPNGQKRTGLDKPCKQVESWNLPLWVAREGNTTLKYTNDLANPLDEMHKKLVSGFEKGIAESYAKTPLKDGFVVAEVNDIVNPNTINKASFADND